Protein 3CRN (pdb70)

Solvent-accessible surface area: 12430 Å² total

Sequence (244 aa):
LKRRIILIVDDDTTAILDSSTKQQILEFEEGYEVEIAATAGEGLAKIENEFFNLALFIKLPDEGTELLEKAHKLRPGKKIVTGYASLENSVFSLNAGADAYIKPVNPRDLLEKIKEEKLDEQEKEGHHHHHSLKRILIVDDDTAILDSSTKQILEFEGYEVEIAATAGEGLLA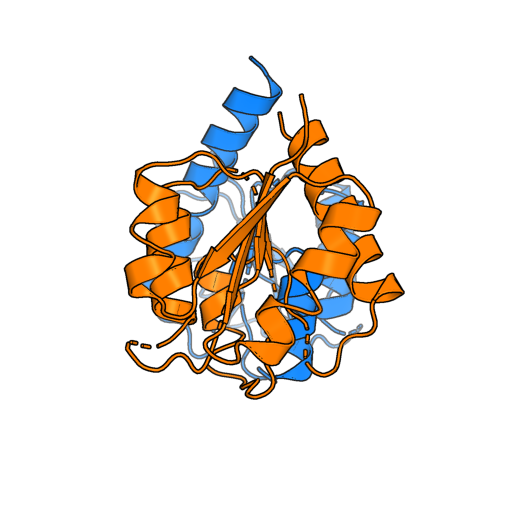KIENEFFNLALFIKLPDEGTELLEKAHKLRRPGKKIVTGYASLENSSVFSLNAGADAYIIKPVNPRDLLEKIKEKLDEQEKEG

InterPro domains:
  IPR001789 Signal transduction response regulator, receiver domain [PF00072] (4-114)
  IPR001789 Signal transduction response regulator, receiver domain [PS50110] (3-117)
  IPR001789 Signal transduction response regulator, receiver domain [SM00448] (2-113)
  IPR011006 CheY-like superfamily [SSF52172] (1-119)
  IPR050595 Bacterial response regulator [PTHR44591] (2-123)

Secondary structure (DSSP, 8-state):
--EEEEE-S-HHHHHHHHHHHHHTT-EEEEESSHHHHHHHHHHS--SEEE-------HHHHHHHHHHH----B---S---HHHHHHHHHTT-S----PPPHHHHHHHHHHHHHHHHHHHHHHH-/---EEEEE-S-HHHHHHHHHHHHHHT-EEEEESSHHHHHHHHHHS--SEEE-------HHHHHHHHHHH----B---SS--HHHHHHHHHHT-S-------HHHHHHHHHHHHHHHHHH-

Nearest PDB structures (foldseek):
  3crn-assembly1_B  TM=9.964E-01  e=1.977E-20  Methanospirillum hungatei JF-1
  1nxs-assembly1_A-2  TM=9.302E-01  e=7.701E-09  Streptococcus pneumoniae TIGR4
  1nxo-assembly1_A-2  TM=9.298E-01  e=1.388E-08  Streptococcus pneumoniae TIGR4
  1nxt-assembly1_A-2  TM=9.406E-01  e=1.924E-08  Streptococcus pneumoniae TIGR4
  1nxx-assembly1_A-2  TM=9.270E-01  e=1.802E-08  Streptococcus pneumoniae TIGR4

Organism: Methanospirillum hungatei JF-1 (strain ATCC 27890 / DSM 864 / NBRC 100397 / JF-1) (NCBI:txid323259)

CATH classification: 3.40.50.2300

Foldseek 3Di:
DAEEEEEALPVVCVVVLCVLVVVVPYHYHYYNALVRVLVCLQPDDHQEYEFAPGDVGRLVSLLSSCVRPVLAYEEDPDDDPVSVVSCVVSHHPYYYPPDDSVVVVVSVVVVSVVSVVVVVVVVD/DAAEEEEEALPVVCVVVLCVLQVVVPHHYDYYNALVRSLVCLQPHDHQEYEFAPGDVGRLVSLLVSCVSPVLAYEEDPDDDPVSVVSCVVSRHPYYYPPDDSVRVVVVVVVSSVVSVVVD

B-factor: mean 27.68, std 10.79, range [11.88, 78.03]

Structure (mmCIF, N/CA/C/O backbone):
data_3CRN
#
_entry.id   3CRN
#
_cell.length_a   51.930
_cell.length_b   53.992
_cell.length_c   92.681
_cell.angle_alpha   90.00
_cell.angle_beta   90.00
_cell.angle_gamma   90.00
#
_symm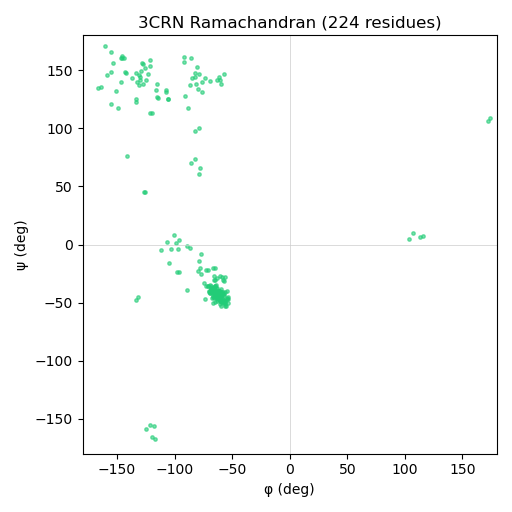etry.space_group_name_H-M   'P 21 21 21'
#
loop_
_entity.id
_entity.type
_entity.pdbx_description
1 polymer 'Response regulator receiver domain protein, CheY-like'
2 non-polymer 'SODIUM ION'
3 non-polymer GLYCEROL
4 water water
#
loop_
_atom_site.group_PDB
_atom_site.id
_atom_site.type_symbol
_atom_site.label_atom_id
_atom_site.label_alt_id
_atom_site.label_comp_id
_atom_site.label_asym_id
_atom_site.label_entity_id
_atom_site.label_seq_id
_atom_site.pdbx_PDB_ins_code
_atom_site.Cartn_x
_atom_site.Cartn_y
_atom_site.Cartn_z
_atom_site.occupancy
_atom_site.B_iso_or_equiv
_atom_site.auth_seq_id
_atom_site.auth_comp_id
_atom_site.auth_asym_id
_atom_site.auth_atom_id
_atom_site.pdbx_PDB_model_num
ATOM 1 N N . LEU A 1 3 ? 0.659 33.168 32.702 1.00 35.64 1 LEU A N 1
ATOM 2 C CA . LEU A 1 3 ? 1.118 31.773 32.438 1.00 39.97 1 LEU A CA 1
ATOM 3 C C . LEU A 1 3 ? 1.371 31.593 30.942 1.00 34.78 1 LEU A C 1
ATOM 4 O O . LEU A 1 3 ? 0.713 32.257 30.133 1.00 35.90 1 LEU A O 1
ATOM 9 N N . LYS A 1 4 ? 2.291 30.692 30.585 1.00 22.51 2 LYS A N 1
ATOM 10 C CA . LYS A 1 4 ? 2.611 30.433 29.179 1.00 18.46 2 LYS A CA 1
ATOM 11 C C . LYS A 1 4 ? 1.454 29.637 28.570 1.00 19.92 2 LYS A C 1
ATOM 12 O O . LYS A 1 4 ? 0.883 28.777 29.232 1.00 21.88 2 LYS A O 1
ATOM 18 N N . ARG A 1 5 ? 1.129 29.920 27.308 1.00 16.56 3 ARG A N 1
ATOM 19 C CA A ARG A 1 5 ? -0.007 29.282 26.663 0.50 17.67 3 ARG A CA 1
ATOM 20 C CA B ARG A 1 5 ? -0.013 29.293 26.643 0.50 17.55 3 ARG A CA 1
ATOM 21 C C . ARG A 1 5 ? 0.450 28.561 25.402 1.00 15.51 3 ARG A C 1
ATOM 22 O O . ARG A 1 5 ? 1.259 29.092 24.633 1.00 16.48 3 ARG A O 1
ATOM 37 N N . ILE A 1 6 ? -0.063 27.345 25.215 1.00 13.27 4 ILE A N 1
ATOM 38 C CA A ILE A 1 6 ? 0.381 26.537 24.085 0.50 16.18 4 ILE A CA 1
ATOM 39 C CA B ILE A 1 6 ? 0.395 26.441 24.151 0.50 16.04 4 ILE A CA 1
ATOM 40 C C . ILE A 1 6 ? -0.815 26.023 23.320 1.00 16.21 4 ILE A C 1
ATOM 41 O O . ILE A 1 6 ? -1.832 25.651 23.907 1.00 17.24 4 ILE A O 1
ATOM 50 N N . LEU A 1 7 ? -0.691 26.055 21.990 1.00 15.48 5 LEU A N 1
ATOM 51 C CA . LEU A 1 7 ? -1.735 25.524 21.112 1.00 13.87 5 LEU A CA 1
ATOM 52 C C . LEU A 1 7 ? -1.196 24.229 20.537 1.00 15.33 5 LEU A C 1
ATOM 53 O O . LEU A 1 7 ? -0.065 24.188 20.053 1.00 15.97 5 LEU A O 1
ATOM 58 N N . ILE A 1 8 ? -2.013 23.188 20.568 1.00 14.49 6 ILE A N 1
ATOM 59 C CA . ILE A 1 8 ? -1.641 21.904 19.948 1.00 17.09 6 ILE A CA 1
ATOM 60 C C . ILE A 1 8 ? -2.586 21.644 18.773 1.00 18.43 6 ILE A C 1
ATOM 61 O O . ILE A 1 8 ? -3.808 21.668 18.960 1.00 17.68 6 ILE A O 1
ATOM 66 N N . VAL A 1 9 ? -2.017 21.395 17.595 1.00 14.30 7 VAL A N 1
ATOM 67 C CA . VAL A 1 9 ? -2.794 21.143 16.359 1.00 15.17 7 VAL A CA 1
ATOM 68 C C . VAL A 1 9 ? -2.454 19.772 15.768 1.00 19.11 7 VAL A C 1
ATOM 69 O O . VAL A 1 9 ? -1.348 19.549 15.302 1.00 17.20 7 VAL A O 1
ATOM 73 N N . ASP A 1 10 ? -3.436 18.876 15.801 1.00 15.98 8 ASP A N 1
ATOM 74 C CA . ASP A 1 10 ? -3.250 17.503 15.340 1.00 17.34 8 ASP A CA 1
ATOM 75 C C . ASP A 1 10 ? -4.630 16.887 15.219 1.00 15.92 8 ASP A C 1
ATOM 76 O O . ASP A 1 10 ? -5.458 17.027 16.131 1.00 18.37 8 ASP A O 1
ATOM 81 N N . ASP 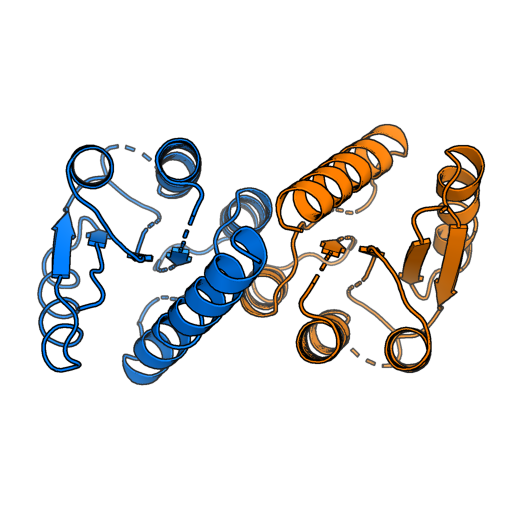A 1 11 ? -4.874 16.199 14.112 1.00 18.20 9 ASP A N 1
ATOM 82 C CA . ASP A 1 11 ? -6.210 15.618 13.946 1.00 19.08 9 ASP A CA 1
ATOM 83 C C . ASP A 1 11 ? -6.402 14.356 14.783 1.00 23.64 9 ASP A C 1
ATOM 84 O O . ASP A 1 11 ? -7.529 13.844 14.907 1.00 24.70 9 ASP A O 1
ATOM 89 N N . ASP A 1 12 ? -5.307 13.888 15.377 1.00 21.05 10 ASP A N 1
ATO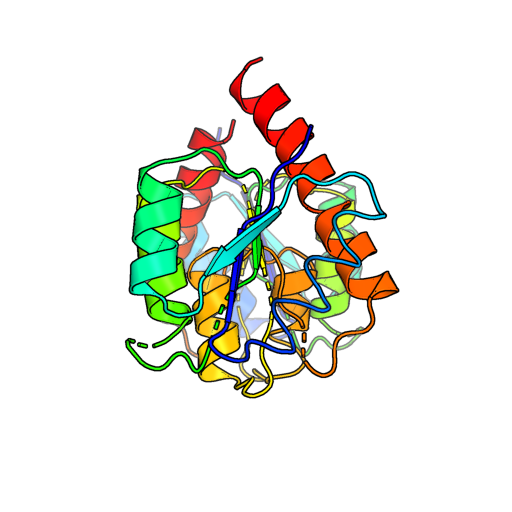M 90 C CA . ASP A 1 12 ? -5.346 12.708 16.253 1.00 19.10 10 ASP A CA 1
ATOM 91 C C . ASP A 1 12 ? -5.803 13.112 17.642 1.00 20.59 10 ASP A C 1
ATOM 92 O O . ASP A 1 12 ? -5.034 13.637 18.442 1.00 18.84 10 ASP A O 1
ATOM 97 N N . THR A 1 13 ? -7.087 12.932 17.931 1.00 22.53 11 THR A N 1
ATOM 98 C CA A THR A 1 13 ? -7.626 13.492 19.168 0.50 21.44 11 THR A CA 1
ATOM 99 C CA B THR A 1 13 ? -7.659 13.461 19.164 0.50 22.88 11 THR A CA 1
ATOM 100 C C . THR A 1 13 ? -7.054 12.842 20.418 1.00 21.98 11 THR A C 1
ATOM 101 O O . THR A 1 13 ? -7.013 13.457 21.488 1.00 22.53 11 THR A O 1
ATOM 108 N N . ALA A 1 14 ? -6.601 11.595 20.301 1.00 20.89 12 ALA A N 1
ATOM 109 C CA . ALA A 1 14 ? -5.972 10.946 21.452 1.00 20.98 12 ALA A CA 1
ATOM 110 C C . ALA A 1 14 ? -4.632 11.602 21.785 1.00 21.78 12 ALA A C 1
ATOM 111 O O . ALA A 1 14 ? -4.272 11.764 22.958 1.00 20.97 12 ALA A O 1
ATOM 113 N N . ILE A 1 15 ? -3.882 11.979 20.748 1.00 20.63 13 ILE A N 1
ATOM 114 C CA . ILE A 1 15 ? -2.647 12.765 20.946 1.00 18.16 13 ILE A CA 1
ATOM 115 C C . ILE A 1 15 ? -2.972 14.132 21.577 1.00 19.47 13 ILE A C 1
ATOM 116 O O . ILE A 1 15 ? -2.302 14.571 22.512 1.00 18.22 13 ILE A O 1
ATOM 121 N N . LEU A 1 16 ? -3.999 14.801 21.067 1.00 19.62 14 LEU A N 1
ATOM 122 C CA . LEU A 1 16 ? -4.401 16.099 21.618 1.00 19.87 14 LEU A CA 1
ATOM 123 C C . LEU A 1 16 ? -4.657 15.957 23.084 1.00 17.92 14 LEU A C 1
ATOM 124 O O . LEU A 1 16 ? -4.145 16.698 23.914 1.00 18.24 14 LEU A O 1
ATOM 129 N N . ASP A 1 17 ? -5.509 15.001 23.427 1.00 15.87 15 ASP A N 1
ATOM 130 C CA . ASP A 1 17 ? -5.900 14.893 24.825 1.00 19.30 15 ASP A CA 1
ATOM 131 C C . ASP A 1 17 ? -4.726 14.537 25.734 1.00 19.72 15 ASP A C 1
ATOM 132 O O . ASP A 1 17 ? -4.561 15.118 26.809 1.00 20.50 15 ASP A O 1
ATOM 137 N N . SER A 1 18 ? -3.898 13.562 25.330 1.00 16.94 16 SER A N 1
ATOM 138 C CA A SER A 1 18 ? -2.792 13.137 26.175 0.50 18.71 16 SER A CA 1
ATOM 139 C CA B SER A 1 18 ? -2.786 13.132 26.172 0.50 18.53 16 SER A CA 1
ATOM 140 C C . SER A 1 18 ? -1.773 14.253 26.375 1.00 18.66 16 SER A C 1
ATOM 141 O O . SER A 1 18 ? -1.262 14.475 27.481 1.00 20.46 16 SER A O 1
ATOM 146 N N . THR A 1 19 ? -1.466 14.957 25.298 1.00 15.17 17 THR A N 1
ATOM 147 C CA . THR A 1 19 ? -0.471 16.019 25.361 1.00 16.70 17 THR A CA 1
ATOM 148 C C . THR A 1 19 ? -0.989 17.207 26.191 1.00 16.58 17 THR A C 1
ATOM 149 O O . THR A 1 19 ? -0.244 17.794 26.971 1.00 19.49 17 THR A O 1
ATOM 153 N N . LYS A 1 20 ? -2.270 17.546 26.021 1.00 16.30 18 LYS A N 1
ATOM 154 C CA . LYS A 1 20 ? -2.871 18.604 26.835 1.00 18.76 18 LYS A CA 1
ATOM 155 C C . LYS A 1 20 ? -2.704 18.274 28.305 1.00 18.06 18 LYS A C 1
ATOM 156 O O . LYS A 1 20 ? -2.248 19.096 29.117 1.00 19.90 18 LYS A O 1
ATOM 162 N N . GLN A 1 21 ? -3.057 17.043 28.679 1.00 18.66 19 GLN A N 1
ATOM 163 C CA A GLN A 1 21 ? -2.936 16.583 30.083 0.50 21.76 19 GLN A CA 1
ATOM 164 C CA B GLN A 1 21 ? -2.976 16.701 30.092 0.50 19.51 19 GLN A CA 1
ATOM 165 C C . GLN A 1 21 ? -1.539 16.799 30.633 1.00 21.26 19 GLN A C 1
ATOM 166 O O . GLN A 1 21 ? -1.324 17.356 31.730 1.00 20.01 19 GLN A O 1
ATOM 177 N N . ILE A 1 22 ? -0.555 16.339 29.856 1.00 19.57 20 ILE A N 1
ATOM 178 C CA . ILE A 1 22 ? 0.840 16.429 30.245 1.00 18.22 20 ILE A CA 1
ATOM 179 C C . ILE A 1 22 ? 1.264 17.901 30.393 1.00 20.25 20 ILE A C 1
ATOM 180 O O . ILE A 1 22 ? 1.934 18.271 31.343 1.00 20.38 20 ILE A O 1
ATOM 185 N N . LEU A 1 23 ? 0.899 18.746 29.431 1.00 18.36 21 LEU A N 1
ATOM 186 C CA . LEU A 1 23 ? 1.341 20.134 29.482 1.00 18.72 21 LEU A CA 1
ATOM 187 C C . LEU A 1 23 ? 0.673 20.896 30.648 1.00 17.75 21 LEU A C 1
ATOM 188 O O . LEU A 1 23 ? 1.304 21.736 31.308 1.00 21.01 21 LEU A O 1
ATOM 193 N N . GLU A 1 24 ? -0.604 20.600 30.893 1.00 18.98 22 GLU A N 1
ATOM 194 C CA . GLU A 1 24 ? -1.327 21.261 31.976 1.00 21.46 22 GLU A CA 1
ATOM 195 C C . GLU A 1 24 ? -0.728 20.903 33.316 1.00 23.04 22 GLU A C 1
ATOM 196 O O . GLU A 1 24 ? -0.582 21.762 34.192 1.00 21.52 22 GLU A O 1
ATOM 202 N N . PHE A 1 25 ? -0.350 19.639 33.467 1.00 19.77 23 PHE A N 1
ATOM 203 C CA . PHE A 1 25 ? 0.334 19.204 34.700 1.00 21.09 23 PHE A CA 1
ATOM 204 C C . PHE A 1 25 ? 1.617 20.001 34.950 1.00 23.06 23 PHE A C 1
ATOM 205 O O . PHE A 1 25 ? 2.046 20.202 36.100 1.00 22.27 23 PHE A O 1
ATOM 213 N N . GLU A 1 26 ? 2.260 20.434 33.866 1.00 21.85 24 GLU A N 1
ATOM 214 C CA A GLU A 1 26 ? 3.494 21.202 33.948 0.50 21.83 24 GLU A CA 1
ATOM 215 C CA B GLU A 1 26 ? 3.500 21.202 33.966 0.50 23.06 24 GLU A CA 1
ATOM 216 C C . GLU A 1 26 ? 3.225 22.692 34.173 1.00 21.72 24 GLU A C 1
ATOM 217 O O . GLU A 1 26 ? 4.154 23.480 34.390 1.00 24.57 24 GLU A O 1
ATOM 228 N N . GLY A 1 27 ? 1.957 23.076 34.112 1.00 18.30 25 GLY A N 1
ATOM 229 C CA . GLY A 1 27 ? 1.565 24.459 34.443 1.00 21.91 25 GLY A CA 1
ATOM 230 C C . GLY A 1 27 ? 1.253 25.371 33.260 1.00 26.44 25 GLY A C 1
ATOM 231 O O . GLY A 1 27 ? 1.008 26.580 33.432 1.00 24.18 25 GLY A O 1
ATOM 232 N N . TYR A 1 28 ? 1.262 24.804 32.061 1.00 24.11 26 TYR A N 1
ATOM 233 C CA . TYR A 1 28 ? 0.881 25.536 30.857 1.00 19.76 26 TYR A CA 1
ATOM 234 C C . TYR A 1 28 ? -0.624 25.664 30.711 1.00 19.59 26 TYR A C 1
ATOM 235 O O . TYR A 1 28 ? -1.362 24.750 31.072 1.00 21.64 26 TYR A O 1
ATOM 244 N N . GLU A 1 29 ? -1.090 26.769 30.138 1.00 18.05 27 GLU A N 1
ATOM 245 C CA . GLU A 1 29 ? -2.480 26.814 29.685 1.00 18.82 27 GLU A CA 1
ATOM 246 C C . GLU A 1 29 ? -2.465 26.250 28.289 1.00 19.05 27 GLU A C 1
ATOM 247 O O . GLU A 1 29 ? -1.588 26.580 27.509 1.00 20.87 27 GLU A O 1
ATOM 253 N N . VAL A 1 30 ? -3.431 25.406 27.962 1.00 18.16 28 VAL A N 1
ATOM 254 C CA . VAL A 1 30 ? -3.393 24.712 26.679 1.00 16.13 28 VAL A CA 1
ATOM 255 C C . VAL A 1 30 ? -4.712 24.813 25.929 1.00 16.57 28 VAL A C 1
ATOM 256 O O . VAL A 1 30 ? -5.793 24.680 26.547 1.00 19.77 28 VAL A O 1
ATOM 260 N N . GLU A 1 31 ? -4.634 25.061 24.631 1.00 15.29 29 GLU A N 1
ATOM 261 C CA . GLU A 1 31 ? -5.800 24.927 23.754 1.00 18.24 29 GLU A CA 1
ATOM 262 C C . GLU A 1 31 ? -5.459 23.911 22.693 1.00 21.33 29 GLU A C 1
ATOM 263 O O . GLU A 1 31 ? -4.290 23.742 22.371 1.00 17.03 29 GLU A O 1
ATOM 269 N N . ILE A 1 32 ? -6.482 23.252 22.142 1.00 18.54 30 ILE A N 1
ATOM 270 C CA . ILE A 1 32 ? -6.238 22.230 21.134 1.00 18.96 30 ILE A CA 1
ATOM 271 C C . ILE A 1 32 ? -7.068 22.467 19.901 1.00 20.44 30 ILE A C 1
ATOM 272 O O . ILE A 1 32 ? -8.135 23.118 19.960 1.00 19.04 30 ILE A O 1
ATOM 277 N N . ALA A 1 33 ? -6.583 21.932 18.790 1.00 16.14 31 ALA A N 1
ATOM 278 C CA . ALA A 1 33 ? -7.248 22.069 17.496 1.00 18.86 31 ALA A CA 1
ATOM 279 C C . ALA A 1 33 ? -7.023 20.806 16.683 1.00 22.97 31 ALA A C 1
ATOM 280 O O . ALA A 1 33 ? -5.910 20.265 16.674 1.00 18.53 31 ALA A O 1
ATOM 282 N N . ALA A 1 34 ? -8.067 20.363 15.975 1.00 20.73 32 ALA A N 1
ATOM 283 C CA . ALA A 1 34 ? -8.027 19.088 15.251 1.00 20.16 32 ALA A CA 1
ATOM 284 C C . ALA A 1 34 ? -7.922 19.285 13.746 1.00 21.52 32 ALA A C 1
ATOM 285 O O . ALA A 1 34 ? -7.895 18.324 12.979 1.00 23.92 32 ALA A O 1
ATOM 287 N N . THR A 1 35 ? -7.831 20.539 13.308 1.00 22.27 33 THR A N 1
ATOM 288 C CA . THR A 1 35 ? -7.540 20.819 11.911 1.00 19.21 33 THR A CA 1
ATOM 289 C C . THR A 1 35 ? -6.709 22.094 11.799 1.00 23.21 33 THR A C 1
ATOM 290 O O . THR A 1 35 ? -6.702 22.914 12.712 1.00 22.63 33 THR A O 1
ATOM 294 N N . ALA A 1 36 ? -6.047 22.259 10.669 1.00 20.21 34 ALA A N 1
ATOM 295 C CA . ALA A 1 36 ? -5.214 23.431 10.440 1.00 25.48 34 ALA A CA 1
ATOM 296 C C . ALA A 1 36 ? -6.066 24.695 10.513 1.00 25.42 34 ALA A C 1
ATOM 297 O O . ALA A 1 36 ? -5.664 25.709 11.101 1.00 21.54 34 ALA A O 1
ATOM 299 N N . GLY A 1 37 ? -7.237 24.652 9.878 1.00 24.69 35 GLY A N 1
ATOM 300 C CA . GLY A 1 37 ? -8.143 25.808 9.910 1.00 22.21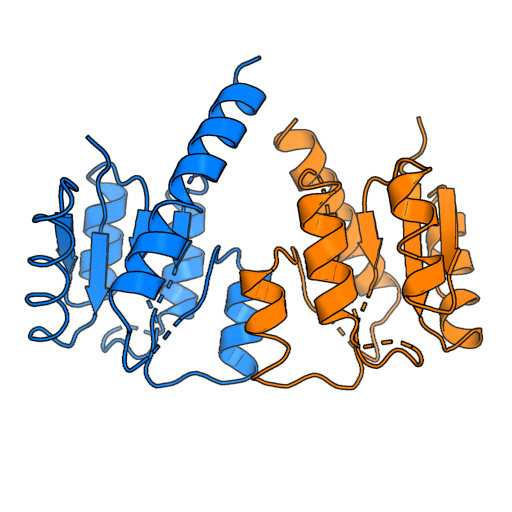 35 GLY A CA 1
ATOM 301 C C . GLY A 1 37 ? -8.529 26.215 11.323 1.00 23.65 35 GLY A C 1
ATOM 302 O O . GLY A 1 37 ? -8.475 27.418 11.680 1.00 23.52 35 GLY A O 1
ATOM 303 N N . GLU A 1 38 ? -8.928 25.234 12.136 1.00 17.24 36 GLU A N 1
ATOM 304 C CA . GLU A 1 38 ? -9.278 25.508 13.517 1.00 20.15 36 GLU A CA 1
ATOM 305 C C . GLU A 1 38 ? -8.038 26.105 14.197 1.00 19.99 36 GLU A C 1
ATOM 306 O O . GLU A 1 38 ? -8.117 27.027 15.013 1.00 21.27 36 GLU A O 1
ATOM 312 N N . GLY A 1 39 ? -6.880 25.568 13.830 1.00 19.30 37 GLY A N 1
ATOM 313 C CA . GLY A 1 39 ? -5.632 26.033 14.438 1.00 17.26 37 GLY A CA 1
ATOM 314 C C . GLY A 1 39 ? -5.388 27.509 14.113 1.00 17.28 37 GLY A C 1
ATOM 315 O O . GLY A 1 39 ? -5.101 28.324 15.010 1.00 20.59 37 GLY A O 1
ATOM 316 N N . LEU A 1 40 ? -5.528 27.851 12.836 1.00 17.86 38 LEU A N 1
ATOM 317 C CA . LEU A 1 40 ? -5.280 29.223 12.392 1.00 20.48 38 LEU A CA 1
ATOM 318 C C . LEU A 1 40 ? -6.319 30.167 13.000 1.00 21.39 38 LEU A C 1
ATOM 319 O O . LEU A 1 40 ? -6.008 31.310 13.379 1.00 23.70 38 LEU A O 1
ATOM 324 N N . ALA A 1 41 ? -7.573 29.709 13.075 1.00 21.13 39 ALA A N 1
ATOM 325 C CA . ALA A 1 41 ? -8.613 30.527 13.679 1.00 21.83 39 ALA A CA 1
ATOM 326 C C . ALA A 1 41 ? -8.276 30.849 15.140 1.00 25.49 39 ALA A C 1
ATOM 327 O O . ALA A 1 41 ? -8.487 31.972 15.613 1.00 25.18 39 ALA A O 1
ATOM 329 N N . LYS A 1 42 ? -7.792 29.856 15.883 1.00 18.52 40 LYS A N 1
ATOM 330 C CA . LYS A 1 42 ? -7.419 30.093 17.273 1.00 19.10 40 LYS A CA 1
ATOM 331 C C . LYS A 1 42 ? -6.200 31.032 17.373 1.00 17.99 40 LYS A C 1
ATOM 332 O O . LYS A 1 42 ? -6.144 31.862 18.281 1.00 21.49 40 LYS A O 1
ATOM 338 N N . ILE A 1 43 ? -5.246 30.876 16.468 1.00 19.16 41 ILE A N 1
ATOM 339 C CA . ILE A 1 43 ? -4.023 31.720 16.471 1.00 19.77 41 ILE A CA 1
ATOM 340 C C . ILE A 1 43 ? -4.402 33.171 16.209 1.00 26.21 41 ILE A C 1
ATOM 341 O O . ILE A 1 43 ? -3.880 34.102 16.840 1.00 25.68 41 ILE A O 1
ATOM 346 N N . GLU A 1 44 ? -5.328 33.351 15.276 1.00 19.68 42 GLU A N 1
ATOM 347 C CA . GLU A 1 44 ? -5.838 34.690 15.004 1.00 26.70 42 GLU A CA 1
ATOM 348 C C . GLU A 1 44 ? -6.575 35.336 16.175 1.00 29.23 42 GLU A C 1
ATOM 349 O O . GLU A 1 44 ? -6.620 36.568 16.274 1.00 37.95 42 GLU A O 1
ATOM 355 N N . ASN A 1 45 ? -7.190 34.529 17.030 1.00 21.36 43 ASN A N 1
ATOM 356 C CA . ASN A 1 45 ? -8.127 35.033 18.023 1.00 22.84 43 ASN A CA 1
ATOM 357 C C . ASN A 1 45 ? -7.726 34.954 19.486 1.00 20.55 43 ASN A C 1
ATOM 358 O O . ASN A 1 45 ? -8.468 35.409 20.367 1.00 22.19 43 ASN A O 1
ATOM 363 N N . GLU A 1 46 ? -6.583 34.345 19.770 1.00 22.45 44 GLU A N 1
ATOM 364 C CA . GLU A 1 46 ? -6.108 34.329 21.132 1.00 23.63 44 GLU A CA 1
ATOM 365 C C . GLU A 1 46 ? -4.592 34.194 21.124 1.00 23.78 44 GLU A C 1
ATOM 366 O O . GLU A 1 46 ? -3.994 33.722 20.145 1.00 24.64 44 GLU A O 1
ATOM 372 N N . PHE A 1 47 ? -3.998 34.649 22.208 1.00 23.41 45 PHE A N 1
ATOM 373 C CA . PHE A 1 47 ? -2.561 34.700 22.329 1.00 23.45 45 PHE A CA 1
ATOM 374 C C . PHE A 1 47 ? -2.007 33.320 22.687 1.00 20.99 45 PHE A C 1
ATOM 375 O O . PHE A 1 47 ? -2.545 32.667 23.578 1.00 22.17 45 PHE A O 1
ATOM 383 N N . PHE A 1 48 ? -0.942 32.904 21.997 1.00 18.56 46 PHE A N 1
ATOM 384 C CA . PHE A 1 48 ? -0.201 31.706 22.385 1.00 16.51 46 PHE A CA 1
ATOM 385 C C . PHE A 1 48 ? 1.289 32.051 22.363 1.00 17.44 46 PHE A C 1
ATOM 386 O O . PHE A 1 48 ? 1.758 32.755 21.459 1.00 18.81 46 PHE A O 1
ATOM 394 N N . ASN A 1 49 ? 2.026 31.555 23.346 1.00 13.85 47 ASN A N 1
ATOM 395 C CA . ASN A 1 49 ? 3.461 31.616 23.293 1.00 14.63 47 ASN A CA 1
ATOM 396 C C . ASN A 1 49 ? 4.051 30.696 22.212 1.00 11.88 47 ASN A C 1
ATOM 397 O O . ASN A 1 49 ? 5.103 30.995 21.617 1.00 15.74 47 ASN A O 1
ATOM 402 N N . LEU A 1 50 ? 3.400 29.552 22.019 1.00 14.08 48 LEU A N 1
ATOM 403 C CA . LEU A 1 50 ? 4.033 28.465 21.280 1.00 13.85 48 LEU A CA 1
ATOM 404 C C . LEU A 1 50 ? 2.957 27.553 20.772 1.00 13.08 48 LEU A C 1
ATOM 405 O O . LEU A 1 50 ? 1.920 27.395 21.425 1.00 12.91 48 LEU A O 1
ATOM 410 N N . ALA A 1 51 ? 3.204 26.984 19.598 1.00 12.62 49 ALA A N 1
ATOM 411 C CA . ALA A 1 51 ? 2.286 26.001 18.988 1.00 15.93 49 ALA A CA 1
ATOM 412 C C . ALA A 1 51 ? 3.023 24.754 18.545 1.00 16.65 49 ALA A C 1
ATOM 413 O O . ALA A 1 51 ? 4.141 24.850 18.038 1.00 14.61 49 ALA A O 1
ATOM 415 N N . LEU A 1 52 ? 2.341 23.619 18.695 1.00 13.96 50 LEU A N 1
ATOM 416 C CA . LEU A 1 52 ? 2.804 22.318 18.204 1.00 13.30 50 LEU A CA 1
ATOM 417 C C . LEU A 1 52 ? 1.949 22.007 16.977 1.00 15.66 50 LEU A C 1
ATOM 418 O O . LEU A 1 52 ? 0.718 22.002 17.076 1.00 16.87 50 LEU A O 1
ATOM 423 N N . PHE A 1 53 ? 2.607 21.746 15.851 1.00 13.24 51 PHE A N 1
ATOM 424 C CA . PHE A 1 53 ? 1.942 21.450 14.577 1.00 16.53 51 PHE A CA 1
ATOM 425 C C . PHE A 1 53 ? 2.229 20.052 14.030 1.00 15.79 51 PHE A C 1
ATOM 426 O O . PHE A 1 53 ? 3.384 19.748 13.692 1.00 15.73 51 PHE A O 1
ATOM 446 N N . ILE A 1 55 ? 1.983 17.489 10.793 1.00 17.81 53 ILE A N 1
ATOM 447 C CA . ILE A 1 55 ? 2.172 17.829 9.385 1.00 19.25 53 ILE A CA 1
ATOM 448 C C . ILE A 1 55 ? 1.053 17.278 8.482 1.00 21.69 53 ILE A C 1
ATOM 449 O O . ILE A 1 55 ? 0.512 17.999 7.637 1.00 20.88 53 ILE A O 1
ATOM 454 N N . LYS A 1 56 ? 0.689 16.023 8.694 1.00 23.94 54 LYS A N 1
ATOM 455 C CA . LYS A 1 56 ? -0.336 15.379 7.863 1.00 23.89 54 LYS A CA 1
ATOM 456 C C . LYS A 1 56 ? -1.730 15.674 8.400 1.00 25.01 54 LYS A C 1
ATOM 457 O O . LYS A 1 56 ? -2.405 14.781 8.912 1.00 27.11 54 LYS A O 1
ATOM 463 N N . LEU A 1 57 ? -2.171 16.926 8.258 1.00 19.20 55 LEU A N 1
ATOM 464 C CA . LEU A 1 57 ? -3.493 17.313 8.736 1.00 21.16 55 LEU A CA 1
ATOM 465 C C . LEU A 1 57 ? -4.516 17.148 7.615 1.00 24.12 55 LEU A C 1
ATOM 466 O O . LEU A 1 57 ? -4.143 17.129 6.460 1.00 25.78 55 LEU A O 1
ATOM 471 N N . PRO A 1 58 ? -5.804 17.078 7.962 1.00 23.87 56 PRO A N 1
ATOM 472 C CA . PRO A 1 58 ? -6.749 16.679 6.904 1.00 28.45 56 PRO A CA 1
ATOM 473 C C . PRO A 1 58 ? -7.090 17.785 5.903 1.00 32.09 56 PRO A C 1
ATOM 474 O O . PRO A 1 58 ? -7.440 17.483 4.754 1.00 29.54 56 PRO A O 1
ATOM 478 N N . ASP A 1 59 ? -6.977 19.044 6.320 1.00 24.51 57 ASP A N 1
ATOM 479 C CA . ASP A 1 59 ? -7.470 20.158 5.512 1.00 25.10 57 ASP A CA 1
ATOM 480 C C . ASP A 1 59 ? -6.358 20.912 4.781 1.00 25.57 57 ASP A C 1
ATOM 481 O O . ASP A 1 59 ? -6.607 21.606 3.800 1.00 30.11 57 ASP A O 1
ATOM 494 N N . GLU A 1 61 ? -1.580 20.807 4.542 1.00 25.48 59 GLU A N 1
ATOM 495 C CA . GLU A 1 61 ? -0.324 20.304 5.097 1.00 25.68 59 GLU A CA 1
ATOM 496 C C . GLU A 1 61 ? 0.149 21.190 6.261 1.00 23.27 59 GLU A C 1
ATOM 497 O O . GLU A 1 61 ? 0.006 22.408 6.217 1.00 23.76 59 GLU A O 1
ATOM 503 N N . GLY A 1 62 ? 0.737 20.570 7.282 1.00 24.25 60 GLY A N 1
ATOM 504 C CA . GLY A 1 62 ? 1.306 21.313 8.423 1.00 24.98 60 GLY A CA 1
ATOM 505 C C . GLY A 1 62 ? 2.347 22.366 8.048 1.00 22.97 60 GLY A C 1
ATOM 506 O O . GLY A 1 62 ? 2.514 23.384 8.749 1.00 21.54 60 GLY A O 1
ATOM 507 N N . THR A 1 63 ? 3.040 22.153 6.935 1.00 22.85 61 THR A N 1
ATOM 508 C CA . THR A 1 63 ? 4.001 23.133 6.434 1.00 22.88 61 THR A CA 1
ATOM 509 C C . THR A 1 63 ? 3.300 24.401 5.934 1.00 22.33 61 THR A C 1
ATOM 510 O O . THR A 1 63 ? 3.819 25.527 6.085 1.00 26.10 61 THR A O 1
ATOM 514 N N . GLU A 1 64 ? 2.121 24.230 5.338 1.00 21.96 62 GLU A N 1
ATOM 515 C CA . GLU A 1 64 ? 1.362 25.398 4.899 1.00 22.60 62 GLU A CA 1
ATOM 516 C C . GLU A 1 64 ? 0.839 26.143 6.126 1.00 25.22 62 GLU A C 1
ATOM 517 O O . GLU A 1 64 ? 0.873 27.382 6.211 1.00 22.19 62 GLU A O 1
ATOM 523 N N . LEU A 1 65 ? 0.380 25.360 7.091 1.00 21.88 63 LEU A N 1
ATOM 524 C CA . LEU A 1 65 ? -0.078 25.897 8.353 1.00 21.78 63 LEU A CA 1
ATOM 525 C C . LEU A 1 65 ? 1.035 26.707 9.005 1.00 17.61 63 LEU A C 1
ATOM 526 O O . LEU A 1 65 ? 0.801 27.805 9.526 1.00 19.71 63 LEU A O 1
ATOM 531 N N . LEU A 1 66 ? 2.252 26.174 8.945 1.00 17.97 64 LEU A N 1
ATOM 532 C CA . LEU A 1 66 ? 3.421 26.853 9.540 1.00 17.25 64 LEU A CA 1
ATOM 533 C C . LEU A 1 66 ? 3.631 28.241 8.896 1.00 22.64 64 LEU A C 1
ATOM 534 O O . LEU A 1 66 ? 3.733 29.265 9.591 1.00 19.92 64 LEU A O 1
ATOM 539 N N . GLU A 1 67 ? 3.627 28.263 7.560 1.00 20.96 65 GLU A N 1
ATOM 540 C CA . GLU A 1 67 ? 3.795 29.520 6.813 1.00 20.46 65 GLU A CA 1
ATOM 541 C C . GLU A 1 67 ? 2.743 30.549 7.182 1.00 21.46 65 GLU A C 1
ATOM 542 O O . GLU A 1 67 ? 3.075 31.717 7.445 1.00 22.47 65 GLU A O 1
ATOM 548 N N . LYS A 1 68 ? 1.480 30.135 7.165 1.00 18.10 66 LYS A N 1
ATOM 549 C CA . LYS A 1 68 ? 0.370 31.040 7.524 1.00 21.24 66 LYS A CA 1
ATOM 550 C C . LYS A 1 68 ? 0.448 31.502 8.977 1.00 21.40 66 LYS A C 1
ATOM 551 O O . LYS A 1 68 ? 0.242 32.681 9.287 1.00 21.47 66 LYS A O 1
ATOM 557 N N . ALA A 1 69 ? 0.736 30.565 9.876 1.00 20.46 67 ALA A N 1
ATOM 558 C CA . ALA A 1 69 ? 0.852 30.897 11.297 1.00 18.98 67 ALA A CA 1
ATOM 559 C C . ALA A 1 69 ? 1.981 31.905 11.523 1.00 17.56 67 ALA A C 1
ATOM 560 O O . ALA A 1 69 ? 1.861 32.811 12.346 1.00 21.25 67 ALA A O 1
ATOM 562 N N . HIS A 1 70 ? 3.093 31.720 10.816 1.00 18.44 68 HIS A N 1
ATOM 563 C CA . HIS A 1 70 ? 4.235 32.624 10.968 1.00 19.52 68 HIS A CA 1
ATOM 564 C C . HIS A 1 70 ? 3.858 34.049 10.517 1.00 21.96 68 HIS A C 1
ATOM 565 O O . HIS A 1 70 ? 4.281 35.034 11.121 1.00 23.12 68 HIS A O 1
ATOM 572 N N . LYS A 1 71 ? 3.049 34.152 9.466 1.00 19.45 69 LYS A N 1
ATOM 573 C CA . LYS A 1 71 ? 2.581 35.468 9.027 1.00 21.65 69 LYS A CA 1
ATOM 574 C C . LYS A 1 71 ? 1.688 36.143 10.048 1.00 21.71 69 LYS A C 1
ATOM 575 O O . LYS A 1 71 ? 1.794 37.355 10.271 1.00 25.70 69 LYS A O 1
ATOM 581 N N . LEU A 1 72 ? 0.801 35.363 10.670 1.00 20.22 70 LEU A N 1
ATOM 582 C CA . LEU A 1 72 ? -0.089 35.889 11.687 1.00 21.72 70 LEU A CA 1
ATOM 583 C C . LEU A 1 72 ? 0.689 36.307 12.942 1.00 20.74 70 LEU A C 1
ATOM 584 O O . LEU A 1 72 ? 0.423 37.360 13.506 1.00 23.12 70 LEU A O 1
ATOM 589 N N . ARG A 1 73 ? 1.610 35.450 13.400 1.00 18.07 71 ARG A N 1
ATOM 590 C CA . ARG A 1 73 ? 2.274 35.647 14.689 1.00 20.48 71 ARG A CA 1
ATOM 591 C C . ARG A 1 73 ? 3.740 35.264 14.582 1.00 21.11 71 ARG A C 1
ATOM 592 O O . ARG A 1 73 ? 4.150 34.179 15.037 1.00 18.96 71 ARG A O 1
ATOM 600 N N . PRO A 1 74 ? 4.548 36.140 13.965 1.00 21.83 72 PRO A N 1
ATOM 601 C CA . PRO A 1 74 ? 5.941 35.797 13.740 1.00 18.97 72 PRO A CA 1
ATOM 602 C C . PRO A 1 74 ? 6.725 35.531 15.038 1.00 18.84 72 PRO A C 1
ATOM 603 O O . PRO A 1 74 ? 7.692 34.764 15.013 1.00 20.88 72 PRO A O 1
ATOM 607 N N . GLY A 1 75 ? 6.287 36.144 16.140 1.00 17.83 73 GLY A N 1
ATOM 608 C CA . GLY A 1 75 ? 6.962 36.041 17.443 1.00 17.33 73 GLY A CA 1
ATOM 609 C C . GLY A 1 75 ? 6.667 34.728 18.181 1.00 19.33 73 GLY A C 1
ATOM 610 O O . GLY A 1 75 ? 7.381 34.337 19.125 1.00 19.12 73 GLY A O 1
ATOM 619 N N . LYS A 1 77 ? 6.459 30.807 19.028 1.00 14.43 75 LYS A N 1
ATOM 620 C CA . LYS A 1 77 ? 7.380 29.724 18.697 1.00 13.26 75 LYS A CA 1
ATOM 621 C C . LYS A 1 77 ? 6.584 28.582 18.046 1.00 15.58 75 LYS A C 1
ATOM 622 O O . LYS A 1 77 ? 5.410 28.387 18.396 1.00 13.91 75 LYS A O 1
ATOM 628 N N . LYS A 1 78 ? 7.223 27.825 17.146 1.00 15.33 76 LYS A N 1
ATOM 629 C CA . LYS A 1 78 ? 6.510 26.767 16.429 1.00 14.47 76 LYS A CA 1
ATOM 630 C C . LYS A 1 78 ? 7.329 25.480 16.441 1.00 16.56 76 LYS A C 1
ATOM 631 O O . LYS A 1 78 ? 8.497 25.508 16.054 1.00 17.83 76 LYS A O 1
ATOM 637 N N . ILE A 1 79 ? 6.744 24.373 16.904 1.00 14.12 77 ILE A N 1
ATOM 638 C CA . ILE A 1 79 ? 7.454 23.112 16.892 1.00 13.82 77 ILE A CA 1
ATOM 639 C C . ILE A 1 79 ? 6.643 22.127 16.069 1.00 17.64 77 ILE A C 1
ATOM 640 O O . ILE A 1 79 ? 5.457 21.972 16.335 1.00 14.46 77 ILE A O 1
ATOM 653 N N . VAL A 1 81 ? 5.501 18.447 15.034 1.00 18.03 79 VAL A N 1
ATOM 654 C CA . VAL A 1 81 ? 5.490 17.181 15.776 1.00 16.77 79 VAL A CA 1
ATOM 655 C C . VAL A 1 81 ? 4.742 16.181 14.886 1.00 18.76 79 VAL A C 1
ATOM 656 O O . VAL A 1 81 ? 3.530 16.300 14.730 1.00 18.85 79 VAL A O 1
ATOM 660 N N . THR A 1 82 ? 5.470 15.247 14.276 1.00 20.35 80 THR A N 1
ATOM 661 C CA . THR A 1 82 ? 4.906 14.475 13.185 1.00 19.86 80 THR A CA 1
ATOM 662 C C . THR A 1 82 ? 5.341 13.010 13.142 1.00 21.47 80 THR A C 1
ATOM 663 O O . THR A 1 82 ? 6.467 12.667 13.525 1.00 21.09 80 THR A O 1
ATOM 667 N N . GLY A 1 83 ? 4.435 12.162 12.659 1.00 20.08 81 GLY A N 1
ATOM 668 C CA . GLY A 1 83 ? 4.783 10.768 12.369 1.00 20.88 81 GLY A CA 1
ATOM 669 C C . GLY A 1 83 ? 5.138 10.586 10.898 1.00 29.01 81 GLY A C 1
ATOM 670 O O . GLY A 1 83 ? 5.399 9.456 10.451 1.00 25.80 81 GLY A O 1
ATOM 671 N N . TYR A 1 84 ? 5.161 11.684 10.137 1.00 25.92 82 TYR A N 1
ATOM 672 C CA . TYR A 1 84 ? 5.434 11.602 8.692 1.00 25.27 82 TYR A CA 1
ATOM 673 C C . TYR A 1 84 ? 6.597 12.495 8.218 1.00 25.16 82 TYR A C 1
ATOM 674 O O . TYR A 1 84 ? 6.516 13.173 7.183 1.00 28.53 82 TYR A O 1
ATOM 683 N N . ALA A 1 85 ? 7.690 12.465 8.972 1.00 25.34 83 ALA A N 1
ATOM 684 C CA . ALA A 1 85 ? 8.862 13.287 8.660 1.00 25.80 83 ALA A CA 1
ATOM 685 C C . ALA A 1 85 ? 9.467 12.904 7.307 1.00 24.74 83 ALA A C 1
ATOM 686 O O . ALA A 1 85 ? 9.537 11.734 6.972 1.00 25.88 83 ALA A O 1
ATOM 688 N N . SER A 1 86 ? 9.920 13.893 6.547 1.00 26.35 84 SER A N 1
ATOM 689 C CA . SER A 1 86 ? 10.619 13.623 5.302 1.00 26.01 84 SER A CA 1
ATOM 690 C C . SER A 1 86 ? 11.674 14.694 5.116 1.00 31.02 84 SER A C 1
ATOM 691 O O . SER A 1 86 ? 11.586 15.757 5.727 1.00 25.01 84 SER A O 1
ATOM 694 N N . LEU A 1 87 ? 12.669 14.412 4.276 1.00 28.44 85 LEU A N 1
ATOM 695 C CA . LEU A 1 87 ? 13.689 15.405 3.966 1.00 25.94 85 LEU A CA 1
ATOM 696 C C . LEU A 1 87 ? 13.021 16.683 3.462 1.00 30.03 85 LEU A C 1
ATOM 697 O O . LEU A 1 87 ? 13.349 17.801 3.897 1.00 25.19 85 LEU A O 1
ATOM 702 N N . GLU A 1 88 ? 12.077 16.522 2.537 1.00 24.29 86 GLU A N 1
ATOM 703 C CA . GLU A 1 88 ? 11.368 17.664 1.977 1.00 31.88 86 GLU A CA 1
ATOM 704 C C . GLU A 1 88 ? 10.666 18.527 3.036 1.00 24.35 86 GLU A C 1
ATOM 705 O O . GLU A 1 88 ? 10.821 19.768 3.042 1.00 23.53 86 GLU A O 1
ATOM 711 N N . ASN A 1 89 ? 9.887 17.896 3.918 1.00 22.49 87 ASN A N 1
ATOM 712 C CA . ASN A 1 89 ? 9.116 18.715 4.876 1.00 22.12 87 ASN A CA 1
ATOM 713 C C . ASN A 1 89 ? 9.941 19.223 6.071 1.00 19.70 87 ASN A C 1
ATOM 714 O O . ASN A 1 89 ? 9.601 20.255 6.653 1.00 21.53 87 ASN A O 1
ATOM 719 N N . SER A 1 90 ? 11.047 18.553 6.383 1.00 20.85 88 SER A N 1
ATOM 720 C CA . SER A 1 90 ? 11.945 19.062 7.422 1.00 20.27 88 SER A CA 1
ATOM 721 C C . SER A 1 90 ? 12.726 20.267 6.891 1.00 22.18 88 SER A C 1
ATOM 722 O O . SER A 1 90 ? 12.797 21.298 7.566 1.00 21.68 88 SER A O 1
ATOM 725 N N . VAL A 1 91 ? 13.289 20.149 5.677 1.00 21.85 89 VAL A N 1
ATOM 726 C CA . VAL A 1 91 ? 13.975 21.309 5.064 1.00 22.64 89 VAL A CA 1
ATOM 727 C C . VAL A 1 91 ? 13.021 22.488 4.899 1.00 21.33 89 VAL A C 1
ATOM 728 O O . VAL A 1 91 ? 13.366 23.635 5.227 1.00 22.47 89 VAL A O 1
ATOM 732 N N . PHE A 1 92 ? 11.812 22.210 4.415 1.00 21.27 90 PHE A N 1
ATOM 733 C CA . PHE A 1 92 ? 10.811 23.273 4.290 1.00 21.41 90 PHE A CA 1
ATOM 734 C C . PHE A 1 92 ? 10.530 23.935 5.651 1.00 20.35 90 PHE A C 1
ATOM 735 O O . PHE A 1 92 ? 10.526 25.165 5.775 1.00 20.18 90 PHE A O 1
ATOM 743 N N . SER A 1 93 ? 10.301 23.119 6.674 1.00 19.39 91 SER A N 1
ATOM 744 C CA . SER A 1 93 ? 9.979 23.673 7.989 1.00 20.22 91 SER A CA 1
ATOM 745 C C . SER A 1 93 ? 11.143 24.510 8.524 1.00 18.70 91 SER A C 1
ATOM 746 O O . SER A 1 93 ? 10.933 25.552 9.141 1.00 18.58 91 SER A O 1
ATOM 749 N N . LEU A 1 94 ? 12.368 24.036 8.313 1.00 17.98 92 LEU A N 1
ATOM 750 C CA . LEU A 1 94 ? 13.540 24.807 8.754 1.00 17.46 92 LEU A CA 1
ATOM 751 C C . LEU A 1 94 ? 13.555 26.191 8.074 1.00 19.60 92 LEU A C 1
ATOM 752 O O . LEU A 1 94 ? 13.679 27.236 8.719 1.00 21.08 92 LEU A O 1
ATOM 757 N N . ASN A 1 95 ? 13.450 26.183 6.743 1.00 17.29 93 ASN A N 1
ATOM 758 C CA . ASN A 1 95 ? 13.511 27.422 5.990 1.00 16.99 93 ASN A CA 1
ATOM 759 C C . ASN A 1 95 ? 12.325 28.351 6.260 1.00 16.53 93 ASN A C 1
ATOM 760 O O . ASN A 1 95 ? 12.456 29.582 6.140 1.00 21.69 93 ASN A O 1
ATOM 765 N N . ALA A 1 96 ? 11.185 27.774 6.643 1.00 19.14 94 ALA A N 1
ATOM 766 C CA . ALA A 1 96 ? 9.962 28.553 6.838 1.00 17.94 94 ALA A CA 1
ATOM 767 C C . ALA A 1 96 ? 9.842 29.074 8.262 1.00 24.92 94 ALA A C 1
ATOM 768 O O . ALA A 1 96 ? 8.880 29.759 8.584 1.00 23.79 94 ALA A O 1
ATOM 770 N N . GLY A 1 97 ? 10.816 28.732 9.105 1.00 24.16 95 GLY A N 1
ATOM 771 C CA . GLY A 1 97 ? 10.917 29.360 10.423 1.00 23.78 95 GLY A CA 1
ATOM 772 C C . GLY A 1 97 ? 10.531 28.524 11.646 1.00 24.32 95 GLY A C 1
ATOM 773 O O . GLY A 1 97 ? 10.426 29.070 12.748 1.00 23.88 95 GLY A O 1
ATOM 774 N N . ALA A 1 98 ? 10.312 27.222 11.471 1.00 18.83 96 ALA A N 1
ATOM 775 C CA . ALA A 1 98 ? 10.018 26.354 12.622 1.00 17.78 96 ALA A CA 1
ATOM 776 C C . ALA A 1 98 ? 11.146 26.447 13.642 1.00 19.72 96 ALA A C 1
ATOM 777 O O . ALA A 1 98 ? 12.299 26.638 13.292 1.00 18.93 96 ALA A O 1
ATOM 779 N N . ASP A 1 99 ? 10.812 26.334 14.923 1.00 14.89 97 ASP A N 1
ATOM 780 C CA . ASP A 1 99 ? 11.817 26.451 15.963 1.00 16.34 97 ASP A CA 1
ATOM 781 C C . ASP A 1 99 ? 12.379 25.116 16.454 1.00 17.52 97 ASP A C 1
ATOM 782 O O . ASP A 1 99 ? 13.467 25.064 17.045 1.00 18.46 97 ASP A O 1
ATOM 787 N N . ALA A 1 100 ? 11.600 24.050 16.270 1.00 15.20 98 ALA A N 1
ATOM 788 C CA . ALA A 1 100 ? 12.052 22.714 16.600 1.00 16.06 98 ALA A CA 1
ATOM 789 C C . ALA A 1 100 ? 11.182 21.733 15.851 1.00 17.81 98 ALA A C 1
ATOM 790 O O . ALA A 1 100 ? 10.177 22.117 15.267 1.00 17.55 98 ALA A O 1
ATOM 792 N N . TYR A 1 101 ? 11.565 20.465 15.885 1.00 17.27 99 TYR A N 1
ATOM 793 C CA . TYR A 1 101 ? 10.939 19.476 15.031 1.00 15.56 99 TYR A CA 1
ATOM 794 C C . TYR A 1 101 ? 11.137 18.140 15.711 1.00 17.05 99 TYR A C 1
ATOM 795 O O . TYR A 1 101 ? 12.258 17.745 16.004 1.00 19.04 99 TYR A O 1
ATOM 804 N N . ILE A 1 102 ? 10.024 17.480 16.016 1.00 14.98 100 ILE A N 1
ATOM 805 C CA . ILE A 1 102 ? 10.057 16.237 16.796 1.00 15.87 100 ILE A CA 1
ATOM 806 C C . ILE A 1 102 ? 9.358 15.126 16.039 1.00 19.52 100 ILE A C 1
ATOM 807 O O . ILE A 1 102 ? 8.240 15.314 15.568 1.00 18.94 100 ILE A O 1
ATOM 820 N N . LYS A 1 104 ? 7.435 11.541 15.903 1.00 20.63 102 LYS A N 1
ATOM 821 C CA . LYS A 1 104 ? 6.663 10.671 16.784 1.00 18.83 102 LYS A CA 1
ATOM 822 C C . LYS A 1 104 ? 7.308 9.276 16.723 1.00 20.95 102 LYS A C 1
ATOM 823 O O . LYS A 1 104 ? 7.957 8.944 15.739 1.00 23.77 102 LYS A O 1
ATOM 829 N N . PRO A 1 105 ? 7.135 8.463 17.772 1.00 20.40 103 PRO A N 1
ATOM 830 C CA . PRO A 1 105 ? 6.355 8.794 18.965 1.00 20.64 103 PRO A CA 1
ATOM 831 C C . PRO A 1 105 ? 7.126 9.738 19.868 1.00 26.65 103 PRO A C 1
ATOM 832 O O . PRO A 1 105 ? 8.339 9.572 20.059 1.00 26.17 103 PRO A O 1
ATOM 836 N N . VAL A 1 106 ? 6.407 10.706 20.428 1.00 23.52 104 VAL A N 1
ATOM 837 C CA . VAL A 1 106 ? 6.991 11.742 21.271 1.00 27.47 104 VAL A CA 1
ATOM 838 C C . VAL A 1 106 ? 7.336 11.269 22.682 1.00 25.89 104 VAL A C 1
ATOM 839 O O . VAL A 1 106 ? 6.493 10.648 23.359 1.00 29.25 104 VAL A O 1
ATOM 843 N N . ASN A 1 107 ? 8.562 11.569 23.118 1.00 22.61 105 ASN A N 1
ATOM 844 C CA . ASN A 1 107 ? 8.950 11.408 24.527 1.00 25.15 105 ASN A CA 1
ATOM 845 C C . ASN A 1 107 ? 8.600 12.704 25.256 1.00 22.58 105 ASN A C 1
ATOM 846 O O . ASN A 1 107 ? 9.149 13.769 24.917 1.00 24.33 105 ASN A O 1
ATOM 851 N N . PRO A 1 108 ? 7.681 12.635 26.239 1.00 26.26 106 PRO A N 1
ATOM 852 C CA . PRO A 1 108 ? 7.241 13.855 26.929 1.00 22.22 106 PRO A CA 1
ATOM 853 C C . PRO A 1 108 ? 8.419 14.638 27.513 1.00 24.10 106 PRO A C 1
ATOM 854 O O . PRO A 1 108 ? 8.425 15.874 27.452 1.00 25.49 106 PRO A O 1
ATOM 858 N N . ARG A 1 109 ? 9.413 13.966 28.091 1.00 20.94 107 ARG A N 1
ATOM 859 C CA . ARG A 1 109 ? 10.519 14.720 28.662 1.00 23.49 107 ARG A CA 1
ATOM 860 C C . ARG A 1 109 ? 11.193 15.576 27.571 1.00 22.23 107 ARG A C 1
ATOM 861 O O . ARG A 1 109 ? 11.585 16.741 27.797 1.00 24.35 107 ARG A O 1
ATOM 869 N N . ASP A 1 110 ? 11.341 14.993 26.385 1.00 21.05 108 ASP A N 1
ATOM 870 C CA . ASP A 1 110 ? 12.001 15.688 25.297 1.00 19.43 108 ASP A CA 1
ATOM 871 C C . ASP A 1 110 ? 11.132 16.882 24.864 1.00 19.99 108 ASP A C 1
ATOM 872 O O . ASP A 1 110 ? 11.635 17.987 24.621 1.00 23.21 108 ASP A O 1
ATOM 877 N N . LEU A 1 111 ? 9.833 16.637 24.753 1.00 19.86 109 LEU A N 1
ATOM 878 C CA . LEU A 1 111 ? 8.903 17.689 24.334 1.00 18.81 109 LEU A CA 1
ATOM 879 C C . LEU A 1 111 ? 8.955 18.837 25.346 1.00 20.26 109 LEU A C 1
ATOM 880 O O . LEU A 1 111 ? 9.068 20.013 24.982 1.00 21.00 109 LEU A O 1
ATOM 885 N N . LEU A 1 112 ? 8.865 18.498 26.633 1.00 19.48 110 LEU A N 1
ATOM 886 C CA . LEU A 1 112 ? 8.877 19.515 27.684 1.00 19.19 110 LEU A CA 1
ATOM 887 C C . LEU A 1 112 ? 10.187 20.308 27.695 1.00 18.96 110 LEU A C 1
ATOM 888 O O . LEU A 1 112 ? 10.185 21.520 27.880 1.00 19.78 110 LEU A O 1
ATOM 893 N N . GLU A 1 113 ? 11.308 19.620 27.480 1.00 18.44 111 GLU A N 1
ATOM 894 C CA . GLU A 1 113 ? 12.589 20.298 27.395 1.00 22.83 111 GLU A CA 1
ATOM 895 C C . GLU A 1 113 ? 12.635 21.256 26.216 1.00 20.82 111 GLU A C 1
ATOM 896 O O . GLU A 1 113 ? 13.036 22.418 26.384 1.00 22.07 111 GLU A O 1
ATOM 902 N N . LYS A 1 114 ? 12.191 20.809 25.041 1.00 18.36 112 LYS A N 1
ATOM 903 C CA . LYS A 1 114 ? 12.216 21.701 23.882 1.00 18.61 112 LYS A CA 1
ATOM 904 C C . LYS A 1 114 ? 11.283 22.903 24.091 1.00 19.55 112 LYS A C 1
ATOM 905 O O . LYS A 1 114 ? 11.618 24.042 23.726 1.00 20.88 112 LYS A O 1
ATOM 911 N N . ILE A 1 115 ? 10.104 22.656 24.643 1.00 14.35 113 ILE A N 1
ATOM 912 C CA . ILE A 1 115 ? 9.182 23.775 24.893 1.00 15.52 113 ILE A CA 1
ATOM 913 C C . ILE A 1 115 ? 9.812 24.805 25.840 1.00 16.82 113 ILE A C 1
ATOM 914 O O . ILE A 1 115 ? 9.799 26.026 25.595 1.00 16.83 113 ILE A O 1
ATOM 919 N N . LYS A 1 116 ? 10.366 24.317 26.946 1.00 17.69 114 LYS A N 1
ATOM 920 C CA . LYS A 1 116 ? 10.990 25.237 27.896 1.00 19.43 114 LYS A CA 1
ATOM 921 C C . LYS A 1 116 ? 12.138 26.004 27.242 1.00 19.41 114 LYS A C 1
ATOM 922 O O . LYS A 1 116 ? 12.265 27.214 27.425 1.00 25.07 114 LYS A O 1
ATOM 928 N N A GLU A 1 117 ? 12.974 25.302 26.475 0.50 19.10 115 GLU A N 1
ATOM 929 N N B GLU A 1 117 ? 12.972 25.296 26.475 0.50 19.56 115 GLU A N 1
ATOM 930 C CA A GLU A 1 117 ? 14.066 25.960 25.774 0.50 20.20 115 GLU A CA 1
ATOM 931 C CA B GLU A 1 117 ? 14.072 25.930 25.760 0.50 20.90 115 GLU A CA 1
ATOM 932 C C A GLU A 1 117 ? 13.536 27.044 24.837 0.50 20.11 115 GLU A C 1
ATOM 933 C C B GLU A 1 117 ? 13.558 27.022 24.817 0.50 21.04 115 GLU A C 1
ATOM 934 O O A GLU A 1 117 ? 14.061 28.159 24.796 0.50 20.17 115 GLU A O 1
ATOM 935 O O B GLU A 1 117 ? 14.109 28.123 24.762 0.50 20.63 115 GLU A O 1
ATOM 946 N N . LYS A 1 118 ? 12.514 26.711 24.054 1.00 17.73 116 LYS A N 1
ATOM 947 C CA . LYS A 1 118 ? 12.016 27.688 23.095 1.00 18.92 116 LYS A CA 1
ATOM 948 C C . LYS A 1 118 ? 11.374 28.898 23.819 1.00 16.82 116 LYS A C 1
ATOM 949 O O . LYS A 1 118 ? 11.484 30.037 23.345 1.00 20.25 116 LYS A O 1
ATOM 955 N N . LEU A 1 119 ? 10.707 28.658 24.958 1.00 16.96 117 LEU A N 1
ATOM 956 C CA . LEU A 1 119 ? 10.054 29.747 25.710 1.00 17.52 117 LEU A CA 1
ATOM 957 C C . LEU A 1 119 ? 11.098 30.654 26.386 1.00 18.60 117 LEU A C 1
ATOM 958 O O . LEU A 1 119 ? 10.920 31.877 26.469 1.00 19.50 117 LEU A O 1
ATOM 963 N N . ASP A 1 120 ? 12.193 30.050 26.851 1.00 20.32 118 ASP A N 1
ATOM 964 C CA . ASP A 1 120 ? 13.312 30.833 27.389 1.00 21.75 118 ASP A CA 1
ATOM 965 C C . ASP A 1 120 ? 13.914 31.704 26.276 1.00 20.74 118 ASP A C 1
ATOM 966 O O . ASP A 1 120 ? 14.184 32.898 26.444 1.00 22.59 118 ASP A O 1
ATOM 971 N N . GLU A 1 121 ? 14.081 31.118 25.098 1.00 21.52 119 GLU A N 1
ATOM 972 C CA . GLU A 1 121 ? 14.588 31.890 23.974 1.00 21.04 119 GLU A CA 1
ATOM 973 C C . GLU A 1 121 ? 13.667 33.039 23.614 1.00 21.36 119 GLU A C 1
ATOM 974 O O . GLU A 1 121 ? 14.128 34.132 23.273 1.00 22.78 119 GLU A O 1
ATOM 980 N N . GLN A 1 122 ? 12.359 32.769 23.657 1.00 17.54 120 GLN A N 1
ATOM 981 C CA . GLN A 1 122 ? 11.378 33.794 23.356 1.00 16.99 120 GLN A CA 1
ATOM 982 C C . GLN A 1 122 ? 11.522 34.955 24.337 1.00 19.08 120 GLN A C 1
ATOM 983 O O . GLN A 1 122 ? 11.427 36.120 23.944 1.00 21.86 120 GLN A O 1
ATOM 989 N N . GLU A 1 123 ? 11.773 34.631 25.606 1.00 21.52 121 GLU A N 1
ATOM 990 C CA . GLU A 1 123 ? 11.913 35.697 26.609 1.00 23.30 121 GLU A CA 1
ATOM 991 C C . GLU A 1 123 ? 13.142 36.562 26.304 1.00 22.60 121 GLU A C 1
ATOM 992 O O . GLU A 1 123 ? 13.086 37.797 26.397 1.00 25.48 121 GLU A O 1
ATOM 998 N N . LYS A 1 124 ? 14.237 35.919 25.917 1.00 25.39 122 LYS A N 1
ATOM 999 C CA . LYS A 1 124 ? 15.473 36.656 25.631 1.00 23.08 122 LYS A CA 1
ATOM 1000 C C . LYS A 1 124 ? 15.299 37.523 24.405 1.00 27.91 122 LYS A C 1
ATOM 1001 O O . LYS A 1 124 ? 15.772 38.661 24.365 1.00 32.49 122 LYS A O 1
ATOM 1007 N N . GLU A 1 125 ? 14.621 36.986 23.395 1.00 24.74 123 GLU A N 1
ATOM 1008 C CA . GLU A 1 125 ? 14.274 37.748 22.205 1.00 26.26 123 GLU A CA 1
ATOM 1009 C C . GLU A 1 125 ? 13.445 38.984 22.526 1.00 27.74 123 GLU A C 1
ATOM 1010 O O . GLU A 1 125 ? 13.662 40.038 21.942 1.00 31.56 123 GLU A O 1
ATOM 1016 N N . GLY A 1 126 ? 12.474 38.846 23.420 1.00 25.31 124 GLY A N 1
ATOM 1017 C CA . GLY A 1 126 ? 11.587 39.958 23.747 1.00 28.19 124 GLY A CA 1
ATOM 1018 C C . GLY A 1 126 ? 12.373 41.044 24.460 1.00 35.57 124 GLY A C 1
ATOM 1019 O O . GLY A 1 126 ? 12.194 42.234 24.198 1.00 32.36 124 GLY A O 1
ATOM 1020 N N . HIS A 1 127 ? 13.252 40.625 25.363 1.00 28.99 125 HIS A N 1
ATOM 1021 C CA . HIS A 1 127 ? 14.135 41.552 26.048 1.00 35.06 125 HIS A CA 1
ATOM 1022 C C . HIS A 1 127 ? 14.950 42.362 25.040 1.00 32.82 125 HIS A C 1
ATOM 1023 O O . HIS A 1 127 ? 15.017 43.590 25.129 1.00 38.11 125 HIS A O 1
ATOM 1030 N N . HIS A 1 128 ? 15.562 41.680 24.076 1.00 36.50 126 HIS A N 1
ATOM 1031 C CA . HIS A 1 128 ? 16.296 42.369 23.012 1.00 42.97 126 HIS A CA 1
ATOM 1032 C C . HIS A 1 128 ? 15.457 43.341 22.188 1.00 43.74 126 HIS A C 1
ATOM 1033 O O . HIS A 1 128 ? 15.891 44.462 21.920 1.00 43.33 126 HIS A O 1
ATOM 1040 N N . HIS A 1 129 ? 14.271 42.919 21.764 1.00 42.38 127 HIS A N 1
ATOM 1041 C CA . HIS A 1 129 ? 13.442 43.784 20.929 1.00 44.73 127 HIS A CA 1
ATOM 1042 C C . HIS A 1 129 ? 13.150 45.082 21.655 1.00 47.35 127 HIS A C 1
ATOM 1043 O O . HIS A 1 129 ? 12.956 46.136 21.043 1.00 47.27 127 HIS A O 1
ATOM 1050 N N . HIS A 1 130 ? 13.150 44.991 22.973 1.00 39.35 128 HIS A N 1
ATOM 1051 C CA . HIS A 1 130 ? 12.660 46.055 23.815 1.00 43.28 128 HIS A CA 1
ATOM 1052 C C . HIS A 1 130 ? 13.764 47.059 24.184 1.00 46.27 128 HIS A C 1
ATOM 1053 O O . HIS A 1 130 ? 13.526 48.267 24.188 1.00 45.14 128 HIS A O 1
ATOM 1060 N N . HIS A 1 131 ? 14.970 4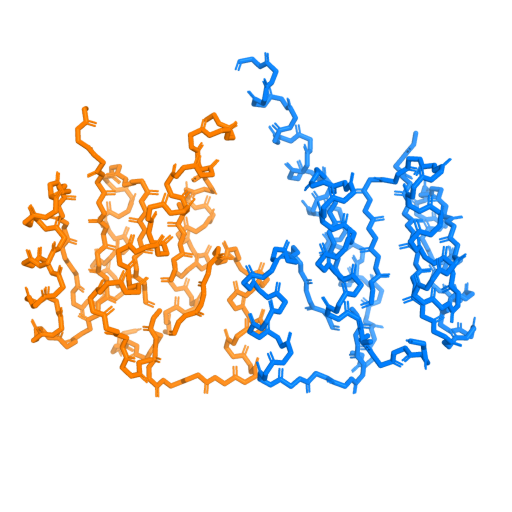6.557 24.448 1.00 46.15 129 HIS A N 1
ATOM 1061 C CA . HIS A 1 131 ? 16.074 47.395 24.934 1.00 50.11 129 HIS A CA 1
ATOM 1062 C C . HIS A 1 131 ? 17.228 47.582 23.939 1.00 50.78 129 HIS A C 1
ATOM 1063 O O . HIS A 1 131 ? 17.233 47.005 22.852 1.00 51.70 129 HIS A O 1
ATOM 1070 N N . SER B 1 2 ? 31.199 48.282 10.533 1.00 66.40 0 SER B N 1
ATOM 1071 C CA . SER B 1 2 ? 30.524 48.711 9.329 1.00 63.72 0 SER B CA 1
ATOM 1072 C C . SER B 1 2 ? 30.130 47.515 8.450 1.00 59.78 0 SER B C 1
ATOM 1073 O O . SER B 1 2 ? 28.979 47.115 8.449 1.00 66.62 0 SER B O 1
ATOM 1076 N N . LEU B 1 3 ? 31.092 46.955 7.727 1.00 52.33 1 LEU B N 1
ATOM 1077 C CA . LEU B 1 3 ? 30.840 45.862 6.798 1.00 43.68 1 LEU B CA 1
ATOM 1078 C C . LEU B 1 3 ? 30.250 44.633 7.480 1.00 39.63 1 LEU B C 1
ATOM 1079 O O . LEU B 1 3 ? 30.731 44.236 8.509 1.00 35.10 1 LEU B O 1
ATOM 1084 N N . LYS B 1 4 ? 29.272 43.996 6.867 1.00 27.33 2 LYS B N 1
ATOM 1085 C CA . LYS B 1 4 ? 28.764 42.715 7.401 1.00 23.18 2 LYS B CA 1
ATOM 1086 C C . LYS B 1 4 ? 29.838 41.666 7.198 1.00 24.80 2 LYS B C 1
ATOM 1087 O O . LYS B 1 4 ? 30.508 41.668 6.158 1.00 25.09 2 LYS B O 1
ATOM 1093 N N . ARG B 1 5 ? 30.008 40.781 8.177 1.00 19.22 3 ARG B N 1
ATOM 1094 C CA . ARG B 1 5 ? 31.080 39.788 8.134 1.00 19.73 3 ARG B CA 1
ATOM 1095 C C . ARG B 1 5 ? 30.503 38.383 8.064 1.00 18.80 3 ARG B C 1
ATOM 1096 O O . ARG B 1 5 ? 29.618 38.010 8.865 1.00 19.59 3 ARG B O 1
ATOM 1104 N N . ILE B 1 6 ? 31.048 37.584 7.143 1.00 17.49 4 ILE B N 1
ATOM 1105 C CA . ILE B 1 6 ? 30.524 36.246 6.887 1.00 15.27 4 ILE B CA 1
ATOM 1106 C C . ILE B 1 6 ? 31.661 35.219 6.976 1.00 19.85 4 ILE B C 1
ATOM 1107 O O . ILE B 1 6 ? 32.754 35.475 6.483 1.00 19.65 4 ILE B O 1
ATOM 1112 N N . LEU B 1 7 ? 31.384 34.078 7.601 1.00 17.55 5 LEU B N 1
ATOM 1113 C CA . LEU B 1 7 ? 32.330 32.962 7.732 1.00 17.59 5 LEU B CA 1
ATOM 1114 C C . LEU B 1 7 ? 31.846 31.874 6.822 1.00 18.55 5 LEU B C 1
ATOM 1115 O O . LEU B 1 7 ? 30.666 31.533 6.872 1.00 18.53 5 LEU B O 1
ATOM 1120 N N . ILE B 1 8 ? 32.737 31.317 5.994 1.00 18.05 6 ILE B N 1
ATOM 1121 C CA . ILE B 1 8 ? 32.352 30.195 5.153 1.00 19.87 6 ILE B CA 1
ATOM 1122 C C . ILE B 1 8 ? 33.160 28.986 5.590 1.00 20.86 6 ILE B C 1
ATOM 1123 O O . ILE B 1 8 ? 34.421 29.085 5.643 1.00 20.42 6 ILE B O 1
ATOM 1128 N N . VAL B 1 9 ? 32.475 27.874 5.893 1.00 15.93 7 VAL B N 1
ATOM 1129 C CA . VAL B 1 9 ? 33.170 26.656 6.315 1.00 18.25 7 VAL B CA 1
ATOM 1130 C C . VAL B 1 9 ? 32.891 25.492 5.369 1.00 23.17 7 VAL B C 1
ATOM 1131 O O . VAL B 1 9 ? 31.775 24.976 5.327 1.00 20.42 7 VAL B O 1
ATOM 1135 N N . ASP B 1 10 ? 33.928 25.054 4.649 1.00 21.93 8 ASP B N 1
ATOM 1136 C CA . ASP B 1 10 ? 33.799 23.956 3.678 1.00 23.88 8 ASP B CA 1
ATOM 1137 C C . ASP B 1 10 ? 35.212 23.450 3.346 1.00 16.89 8 ASP B C 1
ATOM 1138 O O . ASP B 1 10 ? 36.127 24.236 3.137 1.00 20.91 8 ASP B O 1
ATOM 1143 N N . ASP B 1 11 ? 35.360 22.131 3.317 1.00 22.99 9 ASP B N 1
ATOM 1144 C CA . ASP B 1 11 ? 36.683 21.556 3.095 1.00 24.62 9 ASP B CA 1
ATOM 1145 C C . ASP B 1 11 ? 37.060 21.607 1.619 1.00 28.55 9 ASP B C 1
ATOM 1146 O O . ASP B 1 11 ? 38.222 21.416 1.253 1.00 28.14 9 ASP B O 1
ATOM 1151 N N . ASP B 1 12 ? 36.074 21.872 0.770 1.00 25.04 10 ASP B N 1
ATOM 1152 C CA . ASP B 1 12 ? 36.335 22.059 -0.655 1.00 24.60 10 ASP B CA 1
ATOM 1153 C C . ASP B 1 12 ? 36.882 23.460 -0.925 1.00 28.87 10 ASP B C 1
ATOM 1154 O O . ASP B 1 12 ? 36.124 24.436 -0.992 1.00 24.42 10 ASP B O 1
ATOM 1159 N N . THR B 1 13 ? 38.197 23.574 -1.085 1.00 26.74 11 THR B N 1
ATOM 1160 C CA . THR B 1 13 ? 38.809 24.903 -1.188 1.00 27.45 11 THR B CA 1
ATOM 1161 C C . THR B 1 13 ? 38.400 25.664 -2.455 1.00 25.53 11 THR B C 1
ATOM 1162 O O . THR B 1 13 ? 38.518 26.901 -2.521 1.00 28.18 11 THR B O 1
ATOM 1166 N N . ALA B 1 14 ? 37.932 24.931 -3.459 1.00 26.38 12 ALA B N 1
ATOM 1167 C CA . ALA B 1 14 ? 37.389 25.525 -4.681 1.00 31.39 12 ALA B CA 1
ATOM 1168 C C . ALA B 1 14 ? 36.096 26.278 -4.368 1.00 28.62 12 ALA B C 1
ATOM 1169 O O . ALA B 1 14 ? 35.888 27.409 -4.819 1.00 32.28 12 ALA B O 1
ATOM 1171 N N . ILE B 1 15 ? 35.226 25.642 -3.586 1.00 27.07 13 ILE B N 1
ATOM 1172 C CA . ILE B 1 15 ? 33.990 26.282 -3.137 1.00 29.24 13 ILE B CA 1
ATOM 1173 C C . ILE B 1 15 ? 34.303 27.483 -2.232 1.00 26.63 13 ILE B C 1
ATOM 1174 O O . ILE B 1 15 ? 33.683 28.531 -2.360 1.00 25.69 13 ILE B O 1
ATOM 1179 N N . LEU B 1 16 ? 35.249 27.324 -1.306 1.00 24.39 14 LEU B N 1
ATOM 1180 C CA . LEU B 1 16 ? 35.687 28.455 -0.488 1.00 19.91 14 LEU B CA 1
ATOM 1181 C C . LEU B 1 16 ? 36.102 29.612 -1.369 1.00 24.40 14 LEU B C 1
ATOM 1182 O O . LEU B 1 16 ? 35.729 30.758 -1.134 1.00 22.60 14 LEU B O 1
ATOM 1187 N N . ASP B 1 17 ? 36.912 29.321 -2.392 1.00 26.73 15 ASP B N 1
ATOM 1188 C CA . ASP B 1 17 ? 37.450 30.396 -3.212 1.00 28.62 15 ASP B CA 1
ATOM 1189 C C . ASP B 1 17 ? 36.369 31.117 -4.011 1.00 21.65 15 ASP B C 1
ATOM 1190 O O . ASP B 1 17 ? 36.288 32.341 -3.995 1.00 24.88 15 ASP B O 1
ATOM 1195 N N . SER B 1 18 ? 35.535 30.354 -4.715 1.00 25.23 16 SER B N 1
ATOM 1196 C CA A SER B 1 18 ? 34.468 30.933 -5.524 0.50 27.15 16 SER B CA 1
ATOM 1197 C CA B SER B 1 18 ? 34.496 30.978 -5.530 0.50 26.64 16 SER B CA 1
ATOM 1198 C C . SER B 1 18 ? 33.449 31.679 -4.662 1.00 24.80 16 SER B C 1
ATOM 1199 O O . SER B 1 18 ? 33.001 32.764 -5.006 1.00 25.19 16 SER B O 1
ATOM 1204 N N . THR B 1 19 ? 33.085 31.073 -3.531 1.00 20.46 17 THR B N 1
ATOM 1205 C CA . THR B 1 19 ? 32.112 31.723 -2.630 1.00 20.24 17 THR B CA 1
ATOM 1206 C C . THR B 1 19 ? 32.670 33.018 -2.028 1.00 18.52 17 THR B C 1
ATOM 1207 O O . THR B 1 19 ? 32.008 34.062 -1.989 1.00 19.99 17 THR B O 1
ATOM 1211 N N . LYS B 1 20 ? 33.916 32.976 -1.548 1.00 19.75 18 LYS B N 1
ATOM 1212 C CA . LYS B 1 20 ? 34.554 34.222 -1.065 1.00 18.48 18 LYS B CA 1
ATOM 1213 C C . LYS B 1 20 ? 34.522 35.344 -2.131 1.00 20.26 18 LYS B C 1
ATOM 1214 O O . LYS B 1 20 ? 34.196 36.493 -1.833 1.00 24.07 18 LYS B O 1
ATOM 1220 N N . GLN B 1 21 ? 34.857 34.993 -3.373 1.00 19.33 19 GLN B N 1
ATOM 1221 C CA . GLN B 1 21 ? 34.894 35.979 -4.459 1.00 23.50 19 GLN B CA 1
ATOM 1222 C C . GLN B 1 21 ? 33.522 36.612 -4.665 1.00 17.33 19 GLN B C 1
ATOM 1223 O O . GLN B 1 21 ? 33.400 37.833 -4.770 1.00 20.96 19 GLN B O 1
ATOM 1229 N N . ILE B 1 22 ? 32.490 35.775 -4.705 1.00 22.14 20 ILE B N 1
ATOM 1230 C CA . ILE B 1 22 ? 31.123 36.270 -4.892 1.00 21.10 20 ILE B CA 1
ATOM 1231 C C . ILE B 1 22 ? 30.721 37.202 -3.744 1.00 19.69 20 ILE B C 1
ATOM 1232 O O . ILE B 1 22 ? 30.155 38.285 -3.934 1.00 20.46 20 ILE B O 1
ATOM 1237 N N . LEU B 1 23 ? 31.007 36.761 -2.524 1.00 17.89 21 LEU B N 1
ATOM 1238 C CA . LEU B 1 23 ? 30.588 37.536 -1.348 1.00 18.81 21 LEU B CA 1
ATOM 1239 C C . LEU B 1 23 ? 31.372 38.852 -1.234 1.00 20.37 21 LEU B C 1
ATOM 1240 O O . LEU B 1 23 ? 30.814 39.907 -0.900 1.00 20.55 21 LEU B O 1
ATOM 1245 N N . GLU B 1 24 ? 32.683 38.784 -1.487 1.00 18.52 22 GLU B N 1
ATOM 1246 C CA . GLU B 1 24 ? 33.528 39.981 -1.401 1.00 20.20 22 GLU B CA 1
ATOM 1247 C C . GLU B 1 24 ? 33.157 41.000 -2.472 1.00 23.00 22 GLU B C 1
ATOM 1248 O O . GLU B 1 24 ? 33.111 42.197 -2.211 1.00 23.93 22 GLU B O 1
ATOM 1254 N N . PHE B 1 25 ? 32.831 40.518 -3.668 1.00 22.17 23 PHE B N 1
ATOM 1255 C CA . PHE B 1 25 ? 32.434 41.421 -4.748 1.00 24.25 23 PHE B CA 1
ATOM 1256 C C . PHE B 1 25 ? 31.131 42.148 -4.403 1.00 25.00 23 PHE B C 1
ATOM 1257 O O . PHE B 1 25 ? 30.942 43.314 -4.773 1.00 27.33 23 PHE B O 1
ATOM 1265 N N . GLU B 1 26 ? 30.238 41.447 -3.692 1.00 19.97 24 GLU B N 1
ATOM 1266 C CA . GLU B 1 26 ? 28.964 41.992 -3.268 1.00 21.26 24 GLU B CA 1
ATOM 1267 C C . GLU B 1 26 ? 29.208 43.035 -2.179 1.00 21.05 24 GLU B C 1
ATOM 1268 O O . GLU B 1 26 ? 28.372 43.896 -1.945 1.00 26.65 24 GLU B O 1
ATOM 1274 N N . GLY B 1 27 ? 30.362 42.944 -1.520 1.00 22.34 25 GLY B N 1
ATOM 1275 C CA . GLY B 1 27 ? 30.764 43.953 -0.546 1.00 24.29 25 GLY B CA 1
ATOM 1276 C C . GLY B 1 27 ? 30.895 43.465 0.893 1.00 26.15 25 GLY B C 1
ATOM 1277 O O . GLY B 1 27 ? 31.081 44.262 1.814 1.00 27.87 25 GLY B O 1
ATOM 1278 N N . TYR B 1 28 ? 30.788 42.156 1.085 1.00 21.23 26 TYR B N 1
ATOM 1279 C CA . TYR B 1 28 ? 30.942 41.573 2.403 1.00 20.90 26 TYR B CA 1
ATOM 1280 C C . TYR B 1 28 ? 32.398 41.411 2.792 1.00 22.50 26 TYR B C 1
ATOM 1281 O O . TYR B 1 28 ? 33.260 41.221 1.938 1.00 24.06 26 TYR B O 1
ATOM 1290 N N . GLU B 1 29 ? 32.657 41.428 4.094 1.00 23.15 27 GLU B N 1
ATOM 1291 C CA . GLU B 1 29 ? 33.953 41.029 4.608 1.00 20.15 27 GLU B CA 1
ATOM 1292 C C . GLU B 1 29 ? 33.874 39.532 4.912 1.00 21.85 27 GLU B C 1
ATOM 1293 O O . GLU B 1 29 ? 32.933 39.090 5.568 1.00 24.46 27 GLU B O 1
ATOM 1299 N N . VAL B 1 30 ? 34.821 38.752 4.397 1.00 21.76 28 VAL B N 1
ATOM 1300 C CA . VAL B 1 30 ? 34.728 37.286 4.459 1.00 21.37 28 VAL B CA 1
ATOM 1301 C C . VAL B 1 30 ? 35.927 36.584 5.092 1.00 26.71 28 VAL B C 1
ATOM 1302 O O . VAL B 1 30 ? 37.070 36.987 4.874 1.00 24.16 28 VAL B O 1
ATOM 1306 N N . GLU B 1 31 ? 35.660 35.538 5.868 1.00 19.80 29 GLU B N 1
ATOM 1307 C CA . GLU B 1 31 ? 36.715 34.640 6.368 1.00 22.18 29 GLU B CA 1
ATOM 1308 C C . GLU B 1 31 ? 36.351 33.244 5.919 1.00 25.75 29 GLU B C 1
ATOM 1309 O O . GLU B 1 31 ? 35.164 32.918 5.817 1.00 20.16 29 GLU B O 1
ATOM 1315 N N . ILE B 1 32 ? 37.355 32.422 5.630 1.00 20.11 30 ILE B N 1
ATOM 1316 C CA . ILE B 1 32 ? 37.095 31.080 5.187 1.00 18.13 30 ILE B CA 1
ATOM 1317 C C . ILE B 1 32 ? 37.750 30.069 6.135 1.00 21.22 30 ILE B C 1
ATOM 1318 O O . ILE B 1 32 ? 38.693 30.401 6.869 1.00 25.73 30 ILE B O 1
ATOM 1323 N N . ALA B 1 33 ? 37.239 28.852 6.101 1.00 19.22 31 ALA B N 1
ATOM 1324 C CA . ALA B 1 33 ? 37.725 27.783 6.941 1.00 21.68 31 ALA B CA 1
ATOM 1325 C C . ALA B 1 33 ? 37.505 26.460 6.249 1.00 25.53 31 ALA B C 1
ATOM 1326 O O . ALA B 1 33 ? 36.417 26.187 5.714 1.00 23.55 31 ALA B O 1
ATOM 1328 N N . ALA B 1 34 ? 38.549 25.625 6.226 1.00 22.30 32 ALA B N 1
ATOM 1329 C CA . ALA B 1 34 ? 38.468 24.335 5.541 1.00 23.36 32 ALA B CA 1
ATOM 1330 C C . ALA B 1 34 ? 38.196 23.136 6.447 1.00 27.56 32 ALA B C 1
ATOM 1331 O O . ALA B 1 34 ? 38.132 21.998 5.987 1.00 27.68 32 ALA B O 1
ATOM 1333 N N . THR B 1 35 ? 38.040 23.385 7.745 1.00 25.71 33 THR B N 1
ATOM 1334 C CA . THR B 1 35 ? 37.657 22.349 8.669 1.00 24.92 33 THR B CA 1
ATOM 1335 C C . THR B 1 35 ? 36.738 22.929 9.747 1.00 20.41 33 THR B C 1
ATOM 1336 O O . THR B 1 35 ? 36.726 24.153 9.988 1.00 23.95 33 THR B O 1
ATOM 1340 N N . ALA B 1 36 ? 35.998 22.046 10.410 1.00 26.90 34 ALA B N 1
ATOM 1341 C CA . ALA B 1 36 ? 35.112 22.470 11.513 1.00 22.72 34 ALA B CA 1
ATOM 1342 C C . ALA B 1 36 ? 35.874 23.062 12.685 1.00 25.80 34 ALA B C 1
ATOM 1343 O O . ALA B 1 36 ? 35.497 24.110 13.208 1.00 27.95 34 ALA B O 1
ATOM 1345 N N . GLY B 1 37 ? 36.962 22.409 13.090 1.00 24.21 35 GLY B N 1
ATOM 1346 C CA . GLY B 1 37 ? 37.808 22.986 14.131 1.00 24.07 35 GLY B CA 1
ATOM 1347 C C . GLY B 1 37 ? 38.317 24.384 13.806 1.00 18.24 35 GLY B C 1
ATOM 1348 O O . GLY B 1 37 ? 38.347 25.269 14.659 1.00 25.26 35 GLY B O 1
ATOM 1349 N N . GLU B 1 38 ? 38.709 24.602 12.549 1.00 21.49 36 GLU B N 1
ATOM 1350 C CA . GLU B 1 38 ? 39.159 25.915 12.140 1.00 21.51 36 GLU B CA 1
ATOM 1351 C C . GLU B 1 38 ? 37.995 26.921 12.230 1.00 22.17 36 GLU B C 1
ATOM 1352 O O . GLU B 1 38 ? 38.154 28.045 12.715 1.00 21.14 36 GLU B O 1
ATOM 1358 N N . GLY B 1 39 ? 36.823 26.512 11.734 1.00 27.17 37 GLY B N 1
ATOM 1359 C CA . GLY B 1 39 ? 35.641 27.376 11.802 1.00 23.90 37 GLY B CA 1
ATOM 1360 C C . GLY B 1 39 ? 35.323 27.756 13.247 1.00 19.95 37 GLY B C 1
ATOM 1361 O O . GLY B 1 39 ? 35.087 28.925 13.565 1.00 23.07 37 GLY B O 1
ATOM 1362 N N A LEU B 1 40 ? 35.331 26.763 14.118 0.50 22.99 38 LEU B N 1
ATOM 1363 N N B LEU B 1 40 ? 35.312 26.762 14.123 0.50 22.72 38 LEU B N 1
ATOM 1364 C CA A LEU B 1 40 ? 34.998 26.994 15.517 0.50 23.39 38 LEU B CA 1
ATOM 1365 C CA B LEU B 1 40 ? 34.990 27.008 15.530 0.50 22.61 38 LEU B CA 1
ATOM 1366 C C A LEU B 1 40 ? 35.981 27.953 16.188 0.50 24.08 38 LEU B C 1
ATOM 1367 C C B LEU B 1 40 ? 35.984 27.965 16.188 0.50 23.59 38 LEU B C 1
ATOM 1368 O O A LEU B 1 40 ? 35.581 28.831 16.954 0.50 23.48 38 LEU B O 1
ATOM 1369 O O B LEU B 1 40 ? 35.595 28.858 16.944 0.50 23.01 38 LEU B O 1
ATOM 1378 N N . ALA B 1 41 ? 37.269 27.783 15.905 1.00 24.88 39 ALA B N 1
ATOM 1379 C CA . ALA B 1 41 ? 38.275 28.663 16.479 1.00 27.51 39 ALA B CA 1
ATOM 1380 C C . ALA B 1 41 ? 38.004 30.109 16.046 1.00 23.75 39 ALA B C 1
ATOM 1381 O O . ALA B 1 41 ? 38.122 31.058 16.822 1.00 27.45 39 ALA B O 1
ATOM 1383 N N . LYS B 1 42 ? 37.577 30.282 14.795 1.00 21.55 40 LYS B N 1
ATOM 1384 C CA . LYS B 1 42 ? 37.311 31.627 14.324 1.00 21.63 40 LYS B CA 1
ATOM 1385 C C . LYS B 1 42 ? 36.062 32.223 14.984 1.00 22.53 40 LYS B C 1
ATOM 1386 O O . LYS B 1 42 ? 36.027 33.407 15.329 1.00 25.43 40 LYS B O 1
ATOM 1392 N N . ILE B 1 43 ? 35.036 31.399 15.153 1.00 18.21 41 ILE B N 1
ATOM 1393 C CA . ILE B 1 43 ? 33.785 31.859 15.751 1.00 20.15 41 ILE B CA 1
ATOM 1394 C C . ILE B 1 43 ? 34.003 32.260 17.214 1.00 23.49 41 ILE B C 1
ATOM 1395 O O . ILE B 1 43 ? 33.401 33.225 17.711 1.00 25.65 41 ILE B O 1
ATOM 1400 N N . GLU B 1 44 ? 34.865 31.510 17.892 1.00 25.64 42 GLU B N 1
ATOM 1401 C CA . GLU B 1 44 ? 35.203 31.837 19.290 1.00 27.19 42 GLU B CA 1
ATOM 1402 C C . GLU B 1 44 ? 35.917 33.165 19.422 1.00 31.19 42 GLU B C 1
ATOM 1403 O O . GLU B 1 44 ? 35.713 33.903 20.393 1.00 35.40 42 GLU B O 1
ATOM 1409 N N . ASN B 1 45 ? 36.758 33.472 18.448 1.00 32.18 43 ASN B N 1
ATOM 1410 C CA . ASN B 1 45 ? 37.665 34.605 18.564 1.00 37.69 43 ASN B CA 1
ATOM 1411 C C . ASN B 1 45 ? 37.277 35.827 17.751 1.00 38.08 43 ASN B C 1
ATOM 1412 O O . ASN B 1 45 ? 37.809 36.914 17.979 1.00 36.68 43 ASN B O 1
ATOM 1417 N N . GLU B 1 46 ? 36.370 35.655 16.790 1.00 29.52 44 GLU B N 1
ATOM 1418 C CA . GLU B 1 46 ? 36.034 36.740 15.880 1.00 31.36 44 GLU B CA 1
ATOM 1419 C C . GLU B 1 46 ? 34.527 36.872 15.741 1.00 31.07 44 GLU B C 1
ATOM 1420 O O . GLU B 1 46 ? 33.787 35.889 15.802 1.00 31.97 44 GLU B O 1
ATOM 1426 N N . PHE B 1 47 ? 34.075 38.097 15.536 1.00 35.84 45 PHE B N 1
ATOM 1427 C CA . PHE B 1 47 ? 32.662 38.334 15.332 1.00 31.07 45 PHE B CA 1
ATOM 1428 C C . PHE B 1 47 ? 32.259 38.040 13.885 1.00 25.06 45 PHE B C 1
ATOM 1429 O O . PHE B 1 47 ? 32.993 38.386 12.949 1.00 28.27 45 PHE B O 1
ATOM 1437 N N . PHE B 1 48 ? 31.108 37.383 13.696 1.00 26.66 46 PHE B N 1
ATOM 1438 C CA . PHE B 1 48 ? 30.538 37.247 12.342 1.00 22.30 46 PHE B CA 1
ATOM 1439 C C . PHE B 1 48 ? 29.050 37.482 12.402 1.00 23.83 46 PHE B C 1
ATOM 1440 O O . PHE B 1 48 ? 28.387 37.073 13.367 1.00 23.32 46 PHE B O 1
ATOM 1448 N N . ASN B 1 49 ? 28.519 38.128 11.372 1.00 19.20 47 ASN B N 1
ATOM 1449 C CA . ASN B 1 49 ? 27.074 38.247 11.270 1.00 15.94 47 ASN B CA 1
ATOM 1450 C C . ASN B 1 49 ? 26.432 36.931 10.880 1.00 20.18 47 ASN B C 1
ATOM 1451 O O . ASN B 1 49 ? 25.317 36.646 11.275 1.00 19.48 47 ASN B O 1
ATOM 1456 N N . LEU B 1 50 ? 27.110 36.160 10.036 1.00 16.69 48 LEU B N 1
ATOM 1457 C CA . LEU B 1 50 ? 26.440 35.019 9.437 1.00 16.14 48 LEU B CA 1
ATOM 1458 C C . LEU B 1 50 ? 27.511 34.017 9.062 1.00 16.36 48 LEU B C 1
ATOM 1459 O O . LEU B 1 50 ? 28.615 34.427 8.739 1.00 16.70 48 LEU B O 1
ATOM 1464 N N . ALA B 1 51 ? 27.162 32.738 9.110 1.00 15.70 49 ALA B N 1
ATOM 1465 C CA . ALA B 1 51 ? 28.087 31.664 8.734 1.00 16.84 49 ALA B CA 1
ATOM 1466 C C . ALA B 1 51 ? 27.402 30.735 7.768 1.00 18.53 49 ALA B C 1
ATOM 1467 O O . ALA B 1 51 ? 26.216 30.431 7.932 1.00 18.19 49 ALA B O 1
ATOM 1469 N N . LEU B 1 52 ? 28.169 30.274 6.789 1.00 15.78 50 LEU B N 1
ATOM 1470 C CA . LEU B 1 52 ? 27.721 29.189 5.922 1.00 16.35 50 LEU B CA 1
ATOM 1471 C C . LEU B 1 52 ? 28.471 27.925 6.310 1.00 19.56 50 LEU B C 1
ATOM 1472 O O . LEU B 1 52 ? 29.703 27.936 6.330 1.00 19.65 50 LEU B O 1
ATOM 1477 N N . PHE B 1 53 ? 27.746 26.856 6.607 1.00 17.86 51 PHE B N 1
ATOM 1478 C CA . PHE B 1 53 ? 28.366 25.610 7.069 1.00 18.86 51 PHE B CA 1
ATOM 1479 C C . PHE B 1 53 ? 28.065 24.445 6.121 1.00 19.18 51 PHE B C 1
ATOM 1480 O O . PHE B 1 53 ? 26.911 24.121 5.904 1.00 19.71 51 PHE B O 1
ATOM 1500 N N . ILE B 1 55 ? 28.133 20.319 5.674 1.00 22.38 53 ILE B N 1
ATOM 1501 C CA . ILE B 1 55 ? 27.832 19.295 6.671 1.00 21.68 53 ILE B CA 1
ATOM 1502 C C . ILE B 1 55 ? 28.873 18.158 6.714 1.00 28.86 53 ILE B C 1
ATOM 1503 O 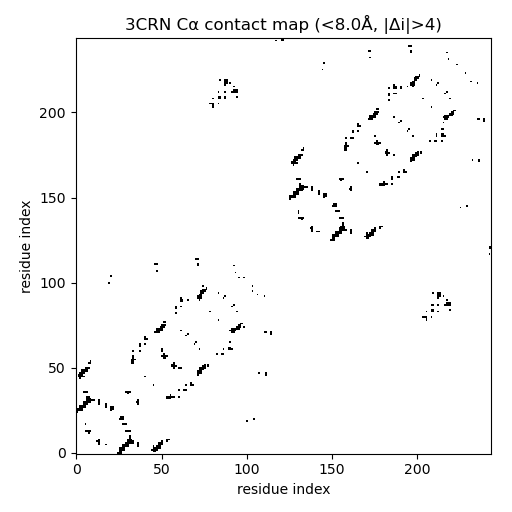O . ILE B 1 55 ? 29.364 17.793 7.779 1.00 29.57 53 ILE B O 1
ATOM 1508 N N . LYS B 1 56 ? 29.233 17.618 5.557 1.00 27.46 54 LYS B N 1
ATOM 1509 C CA . LYS B 1 56 ? 30.199 16.524 5.547 1.00 32.89 54 LYS B CA 1
ATOM 1510 C C . LYS B 1 56 ? 31.624 17.042 5.632 1.00 29.69 54 LYS B C 1
ATOM 1511 O O . LYS B 1 56 ? 32.364 17.004 4.643 1.00 35.09 54 LYS B O 1
ATOM 1517 N N . LEU B 1 57 ? 32.015 17.514 6.813 1.00 26.68 55 LEU B N 1
ATOM 1518 C CA . LEU B 1 57 ? 33.362 18.026 6.999 1.00 29.13 55 LEU B CA 1
ATOM 1519 C C . LEU B 1 57 ? 34.294 16.911 7.495 1.00 31.20 55 LEU B C 1
ATOM 1520 O O . LEU B 1 57 ? 33.833 15.916 8.062 1.00 30.35 55 LEU B O 1
ATOM 1525 N N . PRO B 1 58 ? 35.601 17.078 7.264 1.00 31.84 56 PRO B N 1
ATOM 1526 C CA . PRO B 1 58 ? 36.581 16.003 7.487 1.00 34.46 56 PRO B CA 1
ATOM 1527 C C . PRO B 1 58 ? 36.707 15.604 8.951 1.00 38.70 56 PRO B C 1
ATOM 1528 O O . PRO B 1 58 ? 36.803 14.412 9.260 1.00 41.4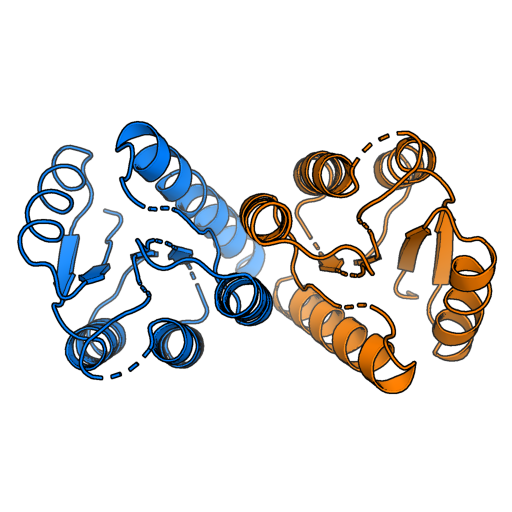2 56 PRO B O 1
ATOM 1532 N N . ASP B 1 59 ? 36.705 16.594 9.833 1.00 31.24 57 ASP B N 1
ATOM 1533 C CA . ASP B 1 59 ? 37.016 16.395 11.246 1.00 36.35 57 ASP B CA 1
ATOM 1534 C C . ASP B 1 59 ? 35.798 16.245 12.160 1.00 42.25 57 ASP B C 1
ATOM 1535 O O . ASP B 1 59 ? 35.922 15.786 13.297 1.00 49.31 57 ASP B O 1
ATOM 1548 N N . GLU B 1 61 ? 31.026 16.422 11.910 1.00 34.89 59 GLU B N 1
ATOM 1549 C CA . GLU B 1 61 ? 29.851 16.771 11.126 1.00 34.22 59 GLU B CA 1
ATOM 1550 C C . GLU B 1 61 ? 29.582 18.271 11.281 1.00 28.94 59 GLU B C 1
ATOM 1551 O O . GLU B 1 61 ? 29.793 18.832 12.360 1.00 30.68 59 GLU B O 1
ATOM 1557 N N . GLY B 1 62 ? 29.119 18.916 10.208 1.00 26.81 60 GLY B N 1
ATOM 1558 C CA . GLY B 1 62 ? 28.789 20.346 10.272 1.00 26.75 60 GLY B CA 1
ATOM 1559 C C . GLY B 1 62 ? 27.630 20.625 11.217 1.00 22.27 60 GLY B C 1
ATOM 1560 O O . GLY B 1 62 ? 27.424 21.767 11.669 1.00 21.38 60 GLY B O 1
ATOM 1561 N N . THR B 1 63 ? 26.849 19.590 11.501 1.00 23.39 61 THR B N 1
ATOM 1562 C CA . THR B 1 63 ? 25.781 19.704 12.473 1.00 26.70 61 THR B CA 1
ATOM 1563 C C . THR B 1 63 ? 26.331 19.887 13.888 1.00 25.86 61 THR B C 1
ATOM 1564 O O . THR B 1 63 ? 25.777 20.646 14.674 1.00 27.46 61 THR B O 1
ATOM 1568 N N . GLU B 1 64 ? 27.434 19.217 14.200 1.00 25.36 62 GLU B N 1
ATOM 1569 C CA . GLU B 1 64 ? 28.066 19.399 15.509 1.00 29.72 62 GLU B CA 1
ATOM 1570 C C . GLU B 1 64 ? 28.677 20.793 15.580 1.00 26.50 62 GLU B C 1
ATOM 1571 O O . GLU B 1 64 ? 28.581 21.493 16.588 1.00 25.57 62 GLU B O 1
ATOM 1577 N N . LEU B 1 65 ? 29.305 21.199 14.486 1.00 22.47 63 LEU B N 1
ATOM 1578 C CA . LEU B 1 65 ? 29.796 22.558 14.358 1.00 22.46 63 LEU B CA 1
ATOM 1579 C C . LEU B 1 65 ? 28.677 23.588 14.635 1.00 21.25 63 LEU B C 1
ATOM 1580 O O . LEU B 1 65 ? 28.846 24.522 15.407 1.00 22.36 63 LEU B O 1
ATOM 1585 N N . LEU B 1 66 ? 27.534 23.410 13.972 1.00 21.49 64 LEU B N 1
ATOM 1586 C CA . LEU B 1 66 ? 26.390 24.298 14.156 1.00 19.56 64 LEU B CA 1
ATOM 1587 C C . LEU B 1 66 ? 25.952 24.356 15.632 1.00 19.67 64 LEU B C 1
ATOM 1588 O O . LEU B 1 66 ? 25.732 25.413 16.202 1.00 21.05 64 LEU B O 1
ATOM 1593 N N . GLU B 1 67 ? 25.830 23.183 16.238 1.00 24.26 65 GLU B N 1
ATOM 1594 C CA . GLU B 1 67 ? 25.339 23.109 17.612 1.00 23.39 65 GLU B CA 1
ATOM 1595 C C . GLU B 1 67 ? 26.218 23.963 18.533 1.00 21.14 65 GLU B C 1
ATOM 1596 O O . GLU B 1 67 ? 25.725 24.800 19.293 1.00 26.34 65 GLU B O 1
ATOM 1602 N N . LYS B 1 68 ? 27.532 23.753 18.449 1.00 21.31 66 LYS B N 1
ATOM 1603 C CA . LYS B 1 68 ? 28.484 24.536 19.220 1.00 26.04 66 LYS B CA 1
ATOM 1604 C C . LYS B 1 68 ? 28.453 26.020 18.861 1.00 27.72 66 LYS B C 1
ATOM 1605 O O . LYS B 1 68 ? 28.476 26.869 19.741 1.00 28.42 66 LYS B O 1
ATOM 1611 N N . ALA B 1 69 ? 28.375 26.338 17.563 1.00 22.23 67 ALA B N 1
ATOM 1612 C CA . ALA B 1 69 ? 28.421 27.723 17.142 1.00 22.18 67 ALA B CA 1
ATOM 1613 C C . ALA B 1 69 ? 27.195 28.459 17.664 1.00 21.80 67 ALA B C 1
ATOM 1614 O O . ALA B 1 69 ? 27.266 29.631 17.999 1.00 23.16 67 ALA B O 1
ATOM 1616 N N . HIS B 1 70 ? 26.063 27.757 17.706 1.00 21.25 68 HIS B N 1
ATOM 1617 C CA . HIS B 1 70 ? 24.808 28.378 18.105 1.00 22.67 68 HIS B CA 1
ATOM 1618 C C . HIS B 1 70 ? 24.787 28.617 19.621 1.00 23.68 68 HIS B C 1
ATOM 1619 O O . HIS B 1 70 ? 24.203 29.596 20.089 1.00 27.35 68 HIS B O 1
ATOM 1626 N N . LYS B 1 71 ? 25.429 27.722 20.371 1.00 27.87 69 LYS B N 1
ATOM 1627 C CA . LYS B 1 71 ? 25.612 27.948 21.810 1.00 30.01 69 LYS B CA 1
ATOM 1628 C C . LYS B 1 71 ? 26.504 29.176 22.024 1.00 30.35 69 LYS B C 1
ATOM 1629 O O . LYS B 1 71 ? 26.167 30.075 22.789 1.00 34.96 69 LYS B O 1
ATOM 1635 N N . LEU B 1 72 ? 27.641 29.224 21.343 1.00 28.38 70 LEU B N 1
ATOM 1636 C CA . LEU B 1 72 ? 28.546 30.370 21.463 1.00 30.76 70 LEU B CA 1
ATOM 1637 C C . LEU B 1 72 ? 27.934 31.705 21.019 1.00 33.09 70 LEU B C 1
ATOM 1638 O O . LEU B 1 72 ? 28.101 32.732 21.692 1.00 31.62 70 LEU B O 1
ATOM 1643 N N . ARG B 1 73 ? 27.254 31.698 19.870 1.00 27.93 71 ARG B N 1
ATOM 1644 C CA A ARG B 1 73 ? 26.768 32.930 19.254 0.50 24.27 71 ARG B CA 1
ATOM 1645 C CA B ARG B 1 73 ? 26.765 32.926 19.255 0.50 23.12 71 ARG B CA 1
ATOM 1646 C C . ARG B 1 73 ? 25.344 32.766 18.726 1.00 27.31 71 ARG B C 1
ATOM 1647 O O . ARG B 1 73 ? 25.121 32.685 17.495 1.00 22.91 71 ARG B O 1
ATOM 1662 N N . PRO B 1 74 ? 24.366 32.740 19.638 1.00 27.85 72 PRO B N 1
ATOM 1663 C CA . PRO B 1 74 ? 22.956 32.545 19.286 1.00 27.31 72 PRO B CA 1
ATOM 1664 C C . PRO B 1 74 ? 22.426 33.574 18.308 1.00 23.13 72 PRO B C 1
ATOM 1665 O O . PRO B 1 74 ? 21.520 33.258 17.550 1.00 26.96 72 PRO B O 1
ATOM 1669 N N . GLY B 1 75 ? 22.948 34.801 18.365 1.00 23.84 73 GLY B N 1
ATOM 1670 C CA . GLY B 1 75 ? 22.489 35.878 17.511 1.00 21.69 73 GLY B CA 1
ATOM 1671 C C . GLY B 1 75 ? 23.027 35.824 16.080 1.00 21.64 73 GLY B C 1
ATOM 1672 O O . GLY B 1 75 ? 22.483 36.483 15.203 1.00 22.78 73 GLY B O 1
ATOM 1681 N N . LYS B 1 77 ? 23.586 34.438 12.366 1.00 19.11 75 LYS B N 1
ATOM 1682 C CA . LYS B 1 77 ? 22.743 33.650 11.468 1.00 17.05 75 LYS B CA 1
ATOM 1683 C C . LYS B 1 77 ? 23.573 32.491 10.921 1.00 20.84 75 LYS B C 1
ATOM 1684 O O . LYS B 1 77 ? 24.794 32.643 10.702 1.00 18.60 75 LYS B O 1
ATOM 1690 N N . LYS B 1 78 ? 22.926 31.346 10.697 1.00 18.57 76 LYS B N 1
ATOM 1691 C CA . LYS B 1 78 ? 23.623 30.138 10.222 1.00 17.43 76 LYS B CA 1
ATOM 1692 C C . LYS B 1 78 ? 22.864 29.484 9.078 1.00 20.21 76 LYS B C 1
ATOM 1693 O O . LYS B 1 78 ? 21.681 29.172 9.224 1.00 19.57 76 LYS B O 1
ATOM 1699 N N . ILE B 1 79 ? 23.535 29.322 7.939 1.00 17.06 77 ILE B N 1
ATOM 1700 C CA . ILE B 1 79 ? 22.895 28.678 6.796 1.00 14.14 77 ILE B CA 1
ATOM 1701 C C . ILE B 1 79 ? 23.683 27.418 6.503 1.00 18.49 77 ILE B C 1
ATOM 1702 O O . ILE B 1 79 ? 24.911 27.495 6.312 1.00 18.40 77 ILE B O 1
ATOM 1715 N N . VAL B 1 81 ? 24.831 24.587 3.996 1.00 19.34 79 VAL B N 1
ATOM 1716 C CA . VAL B 1 81 ? 24.910 24.463 2.543 1.00 18.94 79 VAL B CA 1
ATOM 1717 C C . VAL B 1 81 ? 25.594 23.140 2.255 1.00 22.00 79 VAL B C 1
ATOM 1718 O O . VAL B 1 81 ? 26.783 22.991 2.541 1.00 21.61 79 VAL B O 1
ATOM 1722 N N . THR B 1 82 ? 24.840 22.171 1.756 1.00 20.95 80 THR B N 1
ATOM 1723 C CA . THR B 1 82 ? 25.353 20.804 1.709 1.00 20.30 80 THR B CA 1
ATOM 1724 C C . THR B 1 82 ? 24.961 20.035 0.462 1.00 20.46 80 THR B C 1
ATOM 1725 O O . THR B 1 82 ? 23.884 20.246 -0.099 1.00 21.90 80 THR B O 1
ATOM 1729 N N . GLY B 1 83 ? 25.852 19.141 0.033 1.00 24.50 81 GLY B N 1
ATOM 1730 C CA . GLY B 1 83 ? 25.513 18.201 -1.043 1.00 22.63 81 GLY B CA 1
ATOM 1731 C C . GLY B 1 83 ? 25.159 16.832 -0.489 1.00 29.80 81 GLY B C 1
ATOM 1732 O O . GLY B 1 83 ? 24.992 15.874 -1.245 1.00 29.12 81 GLY B O 1
ATOM 1733 N N . TYR B 1 84 ? 25.039 16.742 0.839 1.00 25.84 82 TYR B N 1
ATOM 1734 C CA . TYR B 1 84 ? 24.741 15.475 1.517 1.00 27.71 82 TYR B CA 1
ATOM 1735 C C . TYR B 1 84 ? 23.522 15.601 2.432 1.00 23.83 82 TYR B C 1
ATOM 1736 O O . TYR B 1 84 ? 23.522 15.107 3.569 1.00 29.46 82 TYR B O 1
ATOM 1745 N N . ALA B 1 85 ? 22.471 16.233 1.928 1.00 21.84 83 ALA B N 1
ATOM 1746 C CA . ALA B 1 85 ? 21.258 16.426 2.738 1.00 27.00 83 ALA B CA 1
ATOM 1747 C C . ALA B 1 85 ? 20.666 15.081 3.166 1.00 30.90 83 ALA B C 1
ATOM 1748 O O . ALA B 1 85 ? 20.663 14.130 2.390 1.00 29.55 83 ALA B O 1
ATOM 1750 N N . SER B 1 86 ? 20.164 15.003 4.398 1.00 27.28 84 SER B N 1
ATOM 1751 C CA . SER B 1 86 ? 19.382 13.835 4.826 1.00 28.54 84 SER B CA 1
ATOM 1752 C C . SER B 1 86 ? 18.271 14.234 5.800 1.00 28.75 84 SER B C 1
ATOM 1753 O O . SER B 1 86 ? 18.315 15.311 6.390 1.00 25.37 84 SER B O 1
ATOM 1756 N N . LEU B 1 87 ? 17.286 13.362 5.980 1.00 26.36 85 LEU B N 1
ATOM 1757 C CA . LEU B 1 87 ? 16.240 13.637 6.971 1.00 28.13 85 LEU B CA 1
ATOM 1758 C C . LEU B 1 87 ? 16.886 13.902 8.333 1.00 28.84 85 LEU B C 1
ATOM 1759 O O . LEU B 1 87 ? 16.550 14.865 9.028 1.00 28.05 85 LEU B O 1
ATOM 1764 N N . GLU B 1 88 ? 17.836 13.041 8.700 1.00 28.42 86 GLU B N 1
ATOM 1765 C CA . GLU B 1 88 ? 18.517 13.108 9.989 1.00 31.44 86 GLU B CA 1
ATOM 1766 C C . GLU B 1 88 ? 19.265 14.434 10.189 1.00 26.23 86 GLU B C 1
ATOM 1767 O O . GLU B 1 88 ? 19.082 15.117 11.197 1.00 24.26 86 GLU B O 1
ATOM 1773 N N . ASN B 1 89 ? 20.100 14.826 9.232 1.00 23.32 87 ASN B N 1
ATOM 1774 C CA . ASN B 1 89 ? 20.878 16.045 9.442 1.00 23.73 87 ASN B CA 1
ATOM 1775 C C . ASN B 1 89 ? 20.089 17.348 9.232 1.00 19.94 87 ASN B C 1
ATOM 1776 O O . ASN B 1 89 ? 20.475 18.392 9.750 1.00 21.78 87 ASN B O 1
ATOM 1781 N N . SER B 1 90 ? 18.974 17.275 8.504 1.00 19.55 88 SER B N 1
ATOM 1782 C CA A SER B 1 90 ? 18.111 18.455 8.353 0.50 20.07 88 SER B CA 1
ATOM 1783 C CA B SER B 1 90 ? 18.071 18.421 8.334 0.50 21.04 88 SER B CA 1
ATOM 1784 C C . SER B 1 90 ? 17.294 18.685 9.616 1.00 24.35 88 SER B C 1
ATOM 1785 O O . SER B 1 90 ? 17.206 19.825 10.118 1.00 20.47 88 SER B O 1
ATOM 1790 N N . VAL B 1 91 ? 16.715 17.618 10.156 1.00 21.65 89 VAL B N 1
ATOM 1791 C CA . VAL B 1 91 ? 16.008 17.752 11.442 1.00 19.96 89 VAL B CA 1
ATOM 1792 C C . VAL B 1 91 ? 16.980 18.231 12.535 1.00 22.80 89 VAL B C 1
ATOM 1793 O O . VAL B 1 91 ? 16.666 19.137 13.316 1.00 20.75 89 VAL B O 1
ATOM 1797 N N . PHE B 1 92 ? 18.181 17.665 12.568 1.00 20.58 90 PHE B N 1
ATOM 1798 C CA . PHE B 1 92 ? 19.169 18.081 13.560 1.00 23.48 90 PHE B CA 1
ATOM 1799 C C . PHE B 1 92 ? 19.524 19.548 13.395 1.00 19.50 90 PHE B C 1
ATOM 1800 O O . PHE B 1 92 ? 19.584 20.295 14.378 1.00 18.44 90 PHE B O 1
ATOM 1808 N N . SER B 1 93 ? 19.781 19.966 12.151 1.00 17.61 91 SER B N 1
ATOM 1809 C CA . SER B 1 93 ? 20.103 21.376 11.864 1.00 15.49 91 SER B CA 1
ATOM 1810 C C . SER B 1 93 ? 18.993 22.311 12.336 1.00 16.65 91 SER B C 1
ATOM 1811 O O . SER B 1 93 ? 19.262 23.372 12.906 1.00 19.02 91 SER B O 1
ATOM 1814 N N . LEU B 1 94 ? 17.735 21.931 12.064 1.00 16.64 92 LEU B N 1
ATOM 1815 C CA . LEU B 1 94 ? 16.590 22.717 12.545 1.00 16.79 92 LEU B CA 1
ATOM 1816 C C . LEU B 1 94 ? 16.645 22.870 14.079 1.00 16.45 92 LEU B C 1
ATOM 1817 O O . LEU B 1 94 ? 16.613 23.977 14.615 1.00 17.44 92 LEU B O 1
ATOM 1822 N N . ASN B 1 95 ? 16.765 21.745 14.772 1.00 19.23 93 ASN B N 1
ATOM 1823 C CA . ASN B 1 95 ? 16.778 21.758 16.255 1.00 17.02 93 ASN B CA 1
ATOM 1824 C C . ASN B 1 95 ? 17.979 22.486 16.859 1.00 17.33 93 ASN B C 1
ATOM 1825 O O . ASN B 1 95 ? 17.881 23.110 17.925 1.00 21.46 93 ASN B O 1
ATOM 1830 N N . ALA B 1 96 ? 19.090 22.449 16.128 1.00 17.61 94 ALA B N 1
ATOM 1831 C CA . ALA B 1 96 ? 20.348 23.001 16.613 1.00 23.04 94 ALA B CA 1
ATOM 1832 C C . ALA B 1 96 ? 20.532 24.494 16.327 1.00 23.35 94 ALA B C 1
ATOM 1833 O O . ALA B 1 96 ? 21.538 25.081 16.738 1.00 23.31 94 ALA B O 1
ATOM 1835 N N . GLY B 1 97 ? 19.577 25.101 15.620 1.00 18.64 95 GLY B N 1
ATOM 1836 C CA . GLY B 1 97 ? 19.582 26.556 15.446 1.00 21.35 95 GLY B CA 1
ATOM 1837 C C . GLY B 1 97 ? 19.814 27.133 14.047 1.00 21.20 95 GLY B C 1
ATOM 1838 O O . GLY B 1 97 ? 19.923 28.345 13.906 1.00 20.31 95 GLY B O 1
ATOM 1839 N N . ALA B 1 98 ? 19.880 26.281 13.021 1.00 19.39 96 ALA B N 1
ATOM 1840 C CA . ALA B 1 98 ? 20.127 26.770 11.654 1.00 20.65 96 ALA B CA 1
ATOM 1841 C C . ALA B 1 98 ? 19.008 27.697 11.229 1.00 18.31 96 ALA B C 1
ATOM 1842 O O . ALA B 1 98 ? 17.861 27.451 11.577 1.00 19.00 96 ALA B O 1
ATOM 1844 N N . ASP B 1 99 ? 19.324 28.748 10.465 1.00 16.55 97 ASP B N 1
ATOM 1845 C CA . ASP B 1 99 ? 18.314 29.695 10.017 1.00 15.68 97 ASP B CA 1
ATOM 1846 C C . ASP B 1 99 ? 17.840 29.401 8.603 1.00 17.79 97 ASP B C 1
ATOM 1847 O O . ASP B 1 99 ? 16.760 29.813 8.189 1.00 20.45 97 ASP B O 1
ATOM 1852 N N . ALA B 1 100 ? 18.689 28.712 7.853 1.00 17.32 98 ALA B N 1
ATOM 1853 C CA . ALA B 1 100 ? 18.321 28.265 6.507 1.00 19.55 98 ALA B CA 1
ATOM 1854 C C . ALA B 1 100 ? 19.143 27.054 6.122 1.00 19.95 98 ALA B C 1
ATOM 1855 O O . ALA B 1 100 ? 20.156 26.747 6.751 1.00 19.45 98 ALA B O 1
ATOM 1857 N N . TYR B 1 101 ? 18.710 26.383 5.061 1.00 17.73 99 TYR B N 1
ATOM 1858 C CA . TYR B 1 101 ? 19.284 25.099 4.688 1.00 17.10 99 TYR B CA 1
ATOM 1859 C C . TYR B 1 101 ? 19.186 25.001 3.178 1.00 19.49 99 TYR B C 1
ATOM 1860 O O . TYR B 1 101 ? 18.086 25.007 2.631 1.00 18.41 99 TYR B O 1
ATOM 1869 N N . ILE B 1 102 ? 20.344 24.925 2.534 1.00 20.40 100 ILE B N 1
ATOM 1870 C CA A ILE B 1 102 ? 20.437 24.982 1.075 0.50 21.22 100 ILE B CA 1
ATOM 1871 C CA B ILE B 1 102 ? 20.428 24.968 1.075 0.50 21.36 100 ILE B CA 1
ATOM 1872 C C . ILE B 1 102 ? 21.154 23.739 0.570 1.00 23.78 100 ILE B C 1
ATOM 1873 O O . ILE B 1 102 ? 22.183 23.352 1.123 1.00 20.79 100 ILE B O 1
ATOM 1890 N N . LYS B 1 104 ? 23.356 21.879 -2.347 1.00 23.86 102 LYS B N 1
ATOM 1891 C CA . LYS B 1 104 ? 24.245 22.166 -3.481 1.00 23.31 102 LYS B CA 1
ATOM 1892 C C . LYS B 1 104 ? 23.676 21.440 -4.718 1.00 24.77 102 LYS B C 1
ATOM 1893 O O . LYS B 1 104 ? 23.037 20.400 -4.575 1.00 25.59 102 LYS B O 1
ATOM 1899 N N . PRO B 1 105 ? 23.929 21.983 -5.927 1.00 29.88 103 PRO B N 1
ATOM 1900 C CA . PRO B 1 105 ? 24.664 23.238 -6.103 1.00 25.90 103 PRO B CA 1
ATOM 1901 C C . PRO B 1 105 ? 23.748 24.461 -5.908 1.00 27.53 103 PRO B C 1
ATOM 1902 O O . PRO B 1 105 ? 22.554 24.406 -6.193 1.00 32.20 103 PRO B O 1
ATOM 1906 N N . VAL B 1 106 ? 24.283 25.553 -5.390 1.00 27.72 104 VAL B N 1
ATOM 1907 C CA . VAL B 1 106 ? 23.436 26.720 -5.216 1.00 28.28 104 VAL B CA 1
ATOM 1908 C C . VAL B 1 106 ? 23.992 27.803 -6.131 1.00 23.33 104 VAL B C 1
ATOM 1909 O O . VAL B 1 106 ? 25.203 27.954 -6.233 1.00 27.32 104 VAL B O 1
ATOM 1913 N N . ASN B 1 107 ? 23.131 28.544 -6.823 1.00 21.66 105 ASN B N 1
ATOM 1914 C CA . ASN B 1 107 ? 23.709 29.544 -7.719 1.00 23.58 105 ASN B CA 1
ATOM 1915 C C . ASN B 1 107 ? 23.995 30.832 -6.978 1.00 19.17 105 ASN B C 1
ATOM 1916 O O . ASN B 1 107 ? 23.454 31.079 -5.883 1.00 22.78 105 ASN B O 1
ATOM 1921 N N . PRO B 1 108 ? 24.863 31.662 -7.553 1.00 19.37 106 PRO B N 1
ATOM 1922 C CA . PRO B 1 108 ? 25.294 32.843 -6.782 1.00 18.39 106 PRO B CA 1
ATOM 1923 C C . PRO B 1 108 ? 24.133 33.788 -6.409 1.00 20.65 106 PRO B C 1
ATOM 1924 O O . PRO B 1 108 ? 24.033 34.293 -5.267 1.00 20.67 106 PRO B O 1
ATOM 1928 N N . ARG B 1 109 ? 23.226 34.041 -7.347 1.00 21.32 107 ARG B N 1
ATOM 1929 C CA . ARG B 1 109 ? 22.141 34.951 -7.019 1.00 19.67 107 ARG B CA 1
ATOM 1930 C C . ARG B 1 109 ? 21.324 34.433 -5.832 1.00 22.19 107 ARG B C 1
ATOM 1931 O O . ARG B 1 109 ? 20.984 35.211 -4.916 1.00 22.20 107 ARG B O 1
ATOM 1939 N N . ASP B 1 110 ? 21.007 33.137 -5.843 1.00 21.84 108 ASP B N 1
ATOM 1940 C CA . ASP B 1 110 ? 20.167 32.551 -4.770 1.00 22.85 108 ASP B CA 1
ATOM 1941 C C . ASP B 1 110 ? 20.889 32.615 -3.413 1.00 21.88 108 ASP B C 1
ATOM 1942 O O . ASP B 1 110 ? 20.287 32.925 -2.378 1.00 25.89 108 ASP B O 1
ATOM 1947 N N . LEU B 1 111 ? 22.170 32.283 -3.431 1.00 22.94 109 LEU B N 1
ATOM 1948 C CA . LEU B 1 111 ? 22.963 32.362 -2.211 1.00 22.52 109 LEU B CA 1
ATOM 1949 C C . LEU B 1 111 ? 22.947 33.796 -1.663 1.00 22.42 109 LEU B C 1
ATOM 1950 O O . LEU B 1 111 ? 22.674 34.009 -0.471 1.00 22.22 109 LEU B O 1
ATOM 1955 N N . LEU B 1 112 ? 23.221 34.791 -2.509 1.00 18.05 110 LEU B N 1
ATOM 1956 C CA . LEU B 1 112 ? 23.227 36.174 -2.030 1.00 17.94 110 LEU B CA 1
ATOM 1957 C C . LEU B 1 112 ? 21.854 36.624 -1.534 1.00 22.61 110 LEU B C 1
ATOM 1958 O O . LEU B 1 112 ? 21.750 37.394 -0.594 1.00 20.34 110 LEU B O 1
ATOM 1963 N N . GLU B 1 113 ? 20.801 36.180 -2.205 1.00 22.73 111 GLU B N 1
ATOM 1964 C CA . GLU B 1 113 ? 19.460 36.578 -1.782 1.00 23.43 111 GLU B CA 1
ATOM 1965 C C . GLU B 1 113 ? 19.116 36.005 -0.398 1.00 20.30 111 GLU B C 1
ATOM 1966 O O . GLU B 1 113 ? 18.567 36.701 0.459 1.00 24.75 111 GLU B O 1
ATOM 1972 N N . LYS B 1 114 ? 19.476 34.745 -0.177 1.00 19.28 112 LYS B N 1
ATOM 1973 C CA . LYS B 1 114 ? 19.219 34.086 1.111 1.00 19.31 112 LYS B CA 1
ATOM 1974 C C . LYS B 1 114 ? 20.039 34.783 2.192 1.00 18.67 112 LYS B C 1
ATOM 1975 O O . LYS B 1 114 ? 19.556 35.063 3.316 1.00 21.16 112 LYS B O 1
ATOM 1981 N N . ILE B 1 115 ? 21.300 35.081 1.881 1.00 17.55 113 ILE B N 1
ATOM 1982 C CA . ILE B 1 115 ? 22.116 35.788 2.869 1.00 15.58 113 ILE B CA 1
ATOM 1983 C C . ILE B 1 115 ? 21.534 37.163 3.241 1.00 17.65 113 ILE B C 1
ATOM 1984 O O . ILE B 1 115 ? 21.440 37.521 4.420 1.00 20.88 113 ILE B O 1
ATOM 1989 N N . LYS B 1 116 ? 21.144 37.942 2.235 1.00 20.29 114 LYS B N 1
ATOM 1990 C CA . LYS B 1 116 ? 20.594 39.277 2.487 1.00 19.11 114 LYS B CA 1
ATOM 1991 C C . LYS B 1 116 ? 19.341 39.177 3.368 1.00 19.81 114 LYS B C 1
ATOM 1992 O O . LYS B 1 116 ? 19.157 39.960 4.312 1.00 24.92 114 LYS B O 1
ATOM 1998 N N . GLU B 1 117 ? 18.513 38.190 3.066 1.00 19.53 115 GLU B N 1
ATOM 1999 C CA . GLU B 1 117 ? 17.267 37.995 3.797 1.00 22.17 115 GLU B CA 1
ATOM 2000 C C . GLU B 1 117 ? 17.586 37.736 5.256 1.00 25.11 115 GLU B C 1
ATOM 2001 O O . GLU B 1 117 ? 16.968 38.323 6.132 1.00 23.84 115 GLU B O 1
ATOM 2007 N N . LYS B 1 118 ? 18.561 36.862 5.530 1.00 20.83 116 LYS B N 1
ATOM 2008 C CA . LYS B 1 118 ? 18.885 36.527 6.917 1.00 22.26 116 LYS B CA 1
ATOM 2009 C C . LYS B 1 118 ? 19.570 37.717 7.620 1.00 22.23 116 LYS B C 1
ATOM 2010 O O . LYS B 1 118 ? 19.392 37.946 8.819 1.00 23.28 116 LYS B O 1
ATOM 2016 N N . LEU B 1 119 ? 20.397 38.461 6.892 1.00 22.34 117 LEU B N 1
ATOM 2017 C CA . LEU B 1 119 ? 21.024 39.630 7.488 1.00 22.89 117 LEU B CA 1
ATOM 2018 C C . LEU B 1 119 ? 19.990 40.718 7.799 1.00 23.28 117 LEU B C 1
ATOM 2019 O O . LEU B 1 119 ? 20.100 41.401 8.810 1.00 25.19 117 LEU B O 1
ATOM 2024 N N . ASP B 1 120 ? 19.002 40.880 6.920 1.00 22.84 118 ASP B N 1
ATOM 2025 C CA . ASP B 1 120 ? 17.894 41.807 7.203 1.00 26.76 118 ASP B CA 1
ATOM 2026 C C . ASP B 1 120 ? 17.133 41.389 8.464 1.00 29.52 118 ASP B C 1
ATOM 2027 O O . ASP B 1 120 ? 16.882 42.214 9.356 1.00 30.81 118 ASP B O 1
ATOM 2032 N N . GLU B 1 121 ? 16.784 40.106 8.550 1.00 23.73 119 GLU B N 1
ATOM 2033 C CA . GLU B 1 121 ? 16.091 39.594 9.723 1.00 22.65 119 GLU B CA 1
ATOM 2034 C C . GLU B 1 121 ? 16.921 39.850 10.984 1.00 29.11 119 GLU B C 1
ATOM 2035 O O . GLU B 1 121 ? 16.387 40.275 12.007 1.00 30.21 119 GLU B O 1
ATOM 2041 N N . GLN B 1 122 ? 18.237 39.661 10.902 1.00 22.76 120 GLN B N 1
ATOM 2042 C CA . GLN B 1 122 ? 19.104 39.897 12.051 1.00 22.05 120 GLN B CA 1
ATOM 2043 C C . GLN B 1 122 ? 19.019 41.341 12.522 1.00 25.35 120 GLN B C 1
ATOM 2044 O O . GLN B 1 122 ? 18.949 41.613 13.717 1.00 34.19 120 GLN B O 1
ATOM 2050 N N . GLU B 1 123 ? 19.062 42.269 11.573 1.00 25.63 121 GLU B N 1
ATOM 2051 C CA . GLU B 1 123 ? 18.940 43.682 11.908 1.00 32.54 121 GLU B CA 1
ATOM 2052 C C . GLU B 1 123 ? 17.611 44.003 12.579 1.00 37.15 121 GLU B C 1
ATOM 2053 O O . GLU B 1 123 ? 17.575 44.747 13.557 1.00 39.38 121 GLU B O 1
ATOM 2059 N N . LYS B 1 124 ? 16.521 43.465 12.045 1.00 38.90 122 LYS B N 1
ATOM 2060 C CA . LYS B 1 124 ? 15.204 43.726 12.633 1.00 45.48 122 LYS B CA 1
ATOM 2061 C C . LYS B 1 124 ? 15.089 43.129 14.039 1.00 45.77 122 LYS B C 1
ATOM 2062 O O . LYS B 1 124 ? 14.368 43.654 14.882 1.00 49.21 122 LYS B O 1
ATOM 2068 N N . GLU B 1 125 ? 15.796 42.034 14.290 1.00 39.85 123 GLU B N 1
ATOM 2069 C CA . GLU B 1 125 ? 15.787 41.407 15.610 1.00 44.86 123 GLU B CA 1
ATOM 2070 C C . GLU B 1 125 ? 16.570 42.225 16.628 1.00 47.95 123 GLU B C 1
ATOM 2071 O O . GLU B 1 125 ? 16.369 42.088 17.839 1.00 47.13 123 GLU B O 1
ATOM 2077 N N . GLY B 1 126 ? 17.476 43.060 16.134 1.00 50.05 124 GLY B N 1
ATOM 2078 C CA . GLY B 1 126 ? 18.354 43.829 17.006 1.00 53.87 124 GLY B CA 1
ATOM 2079 C C . GLY B 1 126 ? 19.712 43.171 17.160 1.00 58.47 124 GLY B C 1
ATOM 2080 O O . GLY B 1 126 ? 20.178 42.944 18.280 1.00 60.28 124 GLY B O 1
#

Radius of gyration: 18.92 Å; Cα contacts (8 Å, |Δi|>4): 408; chains: 2; bounding box: 48×40×42 Å